Protein AF-A0A9E4F7T5-F1 (afdb_monomer_lite)

Sequence (281 aa):
MLTPPAGRFSPNTVSVLPYNGSISREGNGIGDFIKRGIEPKAWRVGRGKFELIVDPDDDAEQQNAQREMAKMRAAELRAQVRRTAGQINPARPTRPRILTRSETPGRSEKQASTNGRDVAETITLDDLELQEIAELSTEHKALYIVEKYIRDKYGNDVEIEEDHDGADLRLSVHGQDEQRIEVKGTASRDLAWSQLKVSSQNSHDALESGEATMYRVVNVDGPQPSIYILKYDQDFTLEPEPRWAVRQIRREDDRYPLRGRPYRYNLPLEPVAQDDWETPE

Foldseek 3Di:
DDDDDDDDDDPPDPDPDPDPWFAAPVGHTDHDDDDPPDDDRGDDDDPDDDDAFAFDVVVVVVVVVVVVVVVVVLVVVVVVVVVVVVVPDDPDDDDDDDDDDDDDDDDPDDPDPDPDDQPWAKDADDPVSLVSCVPPDQQVLQVVRVVVVVCVVQPPQKDWDQDDQQARIWIDGPPDDIEGEHEAGDLAQDPPVVRPDDDDPSNLVCQQVQRYWYWYWYNSSDRIIITGTHHDPRRDHDDDDDDDDDGGDHDPPVPPDPPDDPPDPPDDDDDDDDDDDDDDD

Radius of gyration: 32.28 Å; chains: 1; bounding box: 100×91×71 Å

pLDDT: mean 71.73, std 24.48, range [28.52, 98.44]

Structure (mmCIF, N/CA/C/O backbone):
data_AF-A0A9E4F7T5-F1
#
_entry.id   AF-A0A9E4F7T5-F1
#
loop_
_atom_site.group_PDB
_atom_site.id
_atom_site.type_symbol
_atom_site.label_atom_id
_atom_site.label_alt_id
_atom_site.label_comp_id
_atom_site.label_asym_id
_atom_site.label_entity_id
_atom_site.label_seq_id
_atom_site.pdbx_PDB_ins_code
_atom_site.Cartn_x
_atom_site.Cartn_y
_atom_site.Cartn_z
_atom_site.occupancy
_atom_site.B_iso_or_equiv
_atom_site.auth_seq_id
_atom_site.auth_comp_id
_atom_site.auth_asym_id
_atom_site.auth_atom_id
_atom_site.pdbx_PDB_model_num
ATOM 1 N N . MET A 1 1 ? 21.663 -53.260 -27.080 1.00 36.22 1 MET A N 1
ATOM 2 C CA . MET A 1 1 ? 22.124 -51.915 -26.668 1.00 36.22 1 MET A CA 1
ATOM 3 C C . MET A 1 1 ? 22.550 -51.192 -27.933 1.00 36.22 1 MET A C 1
ATOM 5 O O . MET A 1 1 ? 23.299 -51.786 -28.697 1.00 36.22 1 MET A O 1
ATOM 9 N N . LEU A 1 2 ? 22.012 -50.003 -28.207 1.00 35.12 2 LEU A N 1
ATOM 10 C CA . LEU A 1 2 ? 22.254 -49.258 -29.449 1.00 35.12 2 LEU A CA 1
ATOM 11 C C . LEU A 1 2 ? 22.861 -47.896 -29.113 1.00 35.12 2 LEU A C 1
ATOM 13 O O . LEU A 1 2 ? 22.271 -47.132 -28.353 1.00 35.12 2 LEU A O 1
ATOM 17 N N . THR A 1 3 ? 24.026 -47.605 -29.682 1.00 38.72 3 THR A N 1
ATOM 18 C CA . THR A 1 3 ? 24.680 -46.295 -29.584 1.00 38.72 3 THR A CA 1
ATOM 19 C C . THR A 1 3 ? 24.039 -45.343 -30.601 1.00 38.72 3 THR A C 1
ATOM 21 O O . THR A 1 3 ? 23.959 -45.713 -31.775 1.00 38.72 3 THR A O 1
ATOM 24 N N . PRO A 1 4 ? 23.578 -44.138 -30.218 1.00 36.47 4 PRO A N 1
ATOM 25 C CA . PRO A 1 4 ? 23.053 -43.175 -31.182 1.00 36.47 4 PRO A CA 1
ATOM 26 C C . PRO A 1 4 ? 24.184 -42.591 -32.056 1.00 36.47 4 PRO A C 1
ATOM 28 O O . PRO A 1 4 ? 25.322 -42.476 -31.592 1.00 36.47 4 PRO A O 1
ATOM 31 N N . PRO A 1 5 ? 23.905 -42.215 -33.318 1.00 44.94 5 PRO A N 1
ATOM 32 C CA . PRO A 1 5 ? 24.912 -41.664 -34.219 1.00 44.94 5 PRO A CA 1
ATOM 33 C C . PRO A 1 5 ? 25.289 -40.226 -33.840 1.00 44.94 5 PRO A C 1
ATOM 35 O O . PRO A 1 5 ? 24.434 -39.413 -33.490 1.00 44.94 5 PRO A O 1
ATOM 38 N N . ALA A 1 6 ? 26.572 -39.886 -33.979 1.00 42.03 6 ALA A N 1
ATOM 39 C CA . ALA A 1 6 ? 27.057 -38.523 -33.785 1.00 42.03 6 ALA A CA 1
ATOM 40 C C . ALA A 1 6 ? 26.489 -37.580 -34.863 1.00 42.03 6 ALA A C 1
ATOM 42 O O . ALA A 1 6 ? 26.783 -37.726 -36.053 1.00 42.03 6 ALA A O 1
ATOM 43 N N . GLY A 1 7 ? 25.684 -36.602 -34.440 1.00 37.78 7 GLY A N 1
ATOM 44 C CA . GLY A 1 7 ? 25.114 -35.588 -35.325 1.00 37.78 7 GLY A CA 1
ATOM 45 C C . GLY A 1 7 ? 26.196 -34.702 -35.945 1.00 37.78 7 GLY A C 1
ATOM 46 O O . GLY A 1 7 ? 26.936 -34.022 -35.236 1.00 37.78 7 GLY A O 1
ATOM 47 N N . ARG A 1 8 ? 26.278 -34.687 -37.279 1.00 39.94 8 ARG A N 1
ATOM 48 C CA . ARG A 1 8 ? 27.106 -33.731 -38.027 1.00 39.94 8 ARG A CA 1
ATOM 49 C C . ARG A 1 8 ? 26.330 -32.427 -38.206 1.00 39.94 8 ARG A C 1
ATOM 51 O O . ARG A 1 8 ? 25.307 -32.423 -38.885 1.00 39.94 8 ARG A O 1
ATOM 58 N N . PHE A 1 9 ? 26.831 -31.328 -37.649 1.00 35.09 9 PHE A N 1
ATOM 59 C CA . PHE A 1 9 ? 26.304 -29.991 -37.937 1.00 35.09 9 PHE A CA 1
ATOM 60 C C . PHE A 1 9 ? 26.819 -29.464 -39.286 1.00 35.09 9 PHE A C 1
ATOM 62 O O . PHE A 1 9 ? 27.916 -29.805 -39.728 1.00 35.09 9 PHE A O 1
ATOM 69 N N . SER A 1 10 ? 26.006 -28.633 -39.946 1.00 33.91 10 SER A N 1
ATOM 70 C CA . SER A 1 10 ? 26.341 -27.993 -41.225 1.00 33.91 10 SER A CA 1
ATOM 71 C C . SER A 1 10 ? 27.410 -26.903 -41.039 1.00 33.91 10 SER A C 1
ATOM 73 O O . SER A 1 10 ? 27.285 -26.118 -40.091 1.00 33.91 10 SER A O 1
ATOM 75 N N . PRO A 1 11 ? 28.406 -26.779 -41.945 1.00 35.03 11 PRO A N 1
ATOM 76 C CA . PRO A 1 11 ? 29.504 -25.813 -41.818 1.00 35.03 11 PRO A CA 1
ATOM 77 C C . PRO A 1 11 ? 29.075 -24.335 -41.864 1.00 35.03 11 PRO A C 1
ATOM 79 O O . PRO A 1 11 ? 29.874 -23.474 -41.518 1.00 35.03 11 PRO A O 1
ATOM 82 N N . ASN A 1 12 ? 27.822 -24.035 -42.230 1.00 30.16 12 ASN A N 1
ATOM 83 C CA . ASN A 1 12 ? 27.286 -22.669 -42.292 1.00 30.16 12 ASN A CA 1
ATOM 84 C C . ASN A 1 12 ? 26.371 -22.313 -41.100 1.00 30.16 12 ASN A C 1
ATOM 86 O O . ASN A 1 12 ? 25.567 -21.387 -41.192 1.00 30.16 12 ASN A O 1
ATOM 90 N N . THR A 1 13 ? 26.465 -23.038 -39.981 1.00 29.94 13 THR A N 1
ATOM 91 C CA . THR A 1 13 ? 25.664 -22.760 -38.774 1.00 29.94 13 THR A CA 1
ATOM 92 C C . THR A 1 13 ? 26.445 -21.868 -37.805 1.00 29.94 13 THR A C 1
ATOM 94 O O . THR A 1 13 ? 27.285 -22.359 -37.051 1.00 29.94 13 THR A O 1
ATOM 97 N N . VAL A 1 14 ? 26.165 -20.560 -37.782 1.00 28.52 14 VAL A N 1
ATOM 98 C CA . VAL A 1 14 ? 26.715 -19.663 -36.747 1.00 28.52 14 VAL A CA 1
ATOM 99 C C . VAL A 1 14 ? 25.932 -19.862 -35.449 1.00 28.52 14 VAL A C 1
ATOM 101 O O . VAL A 1 14 ? 24.866 -19.288 -35.243 1.00 28.52 14 VAL A O 1
ATOM 104 N N . SER A 1 15 ? 26.467 -20.706 -34.570 1.00 29.28 15 SER A N 1
ATOM 105 C CA . SER A 1 15 ? 25.891 -20.980 -33.253 1.00 29.28 15 SER A CA 1
ATOM 106 C C . SER A 1 15 ? 26.240 -19.866 -32.261 1.00 29.28 15 SER A C 1
ATOM 108 O O . SER A 1 15 ? 27.248 -19.952 -31.558 1.00 29.28 15 SER A O 1
ATOM 110 N N . VAL A 1 16 ? 25.400 -18.829 -32.171 1.00 31.45 16 VAL A N 1
ATOM 111 C CA . VAL A 1 16 ? 25.496 -17.824 -31.096 1.00 31.45 16 VAL A CA 1
ATOM 112 C C . VAL A 1 16 ? 24.894 -18.401 -29.811 1.00 31.45 16 VAL A C 1
ATOM 114 O O . VAL A 1 16 ? 23.704 -18.276 -29.538 1.00 31.45 16 VAL A O 1
ATOM 117 N N . LEU A 1 17 ? 25.731 -19.082 -29.032 1.00 30.23 17 LEU A N 1
ATOM 118 C CA . LEU A 1 17 ? 25.400 -19.578 -27.699 1.00 30.23 17 LEU A CA 1
ATOM 119 C C . LEU A 1 17 ? 26.026 -18.669 -26.630 1.00 30.23 17 LEU A C 1
ATOM 121 O O . LEU A 1 17 ? 27.252 -18.552 -26.608 1.00 30.23 17 LEU A O 1
ATOM 125 N N . PRO A 1 18 ? 25.258 -18.134 -25.666 1.00 38.31 18 PRO A N 1
ATOM 126 C CA . PRO A 1 18 ? 25.793 -17.696 -24.383 1.00 38.31 18 PRO A CA 1
ATOM 127 C C . PRO A 1 18 ? 25.862 -18.901 -23.425 1.00 38.31 18 PRO A C 1
ATOM 129 O O . PRO A 1 18 ? 25.234 -18.910 -22.369 1.00 38.31 18 PRO A O 1
ATOM 132 N N . TYR A 1 19 ? 26.572 -19.967 -23.817 1.00 38.72 19 TYR A N 1
ATOM 133 C CA . TYR A 1 19 ? 26.690 -21.180 -23.001 1.00 38.72 19 TYR A CA 1
ATOM 134 C C . TYR A 1 19 ? 27.880 -21.055 -22.044 1.00 38.72 19 TYR A C 1
ATOM 136 O O . TYR A 1 19 ? 29.003 -21.450 -22.360 1.00 38.72 19 TYR A O 1
ATOM 144 N N . ASN A 1 20 ? 27.624 -20.490 -20.865 1.00 46.78 20 ASN A N 1
ATOM 145 C CA . ASN A 1 20 ? 28.546 -20.574 -19.736 1.00 46.78 20 ASN A CA 1
ATOM 146 C C . ASN A 1 20 ? 28.530 -22.018 -19.217 1.00 46.78 20 ASN A C 1
ATOM 148 O O . ASN A 1 20 ? 27.657 -22.392 -18.445 1.00 46.78 20 ASN A O 1
ATOM 152 N N . GLY A 1 21 ? 29.453 -22.847 -19.702 1.00 42.41 21 GLY A N 1
ATOM 153 C CA . GLY A 1 21 ? 29.607 -24.218 -19.232 1.00 42.41 21 GLY A CA 1
ATOM 154 C C . GLY A 1 21 ? 31.044 -24.690 -19.383 1.00 42.41 21 GLY A C 1
ATOM 155 O O . GLY A 1 21 ? 31.650 -24.540 -20.445 1.00 42.41 21 GLY A O 1
ATOM 156 N N . SER A 1 22 ? 31.596 -25.267 -18.319 1.00 46.62 22 SER A N 1
ATOM 157 C CA . SER A 1 22 ? 32.926 -25.880 -18.353 1.00 46.62 22 SER A CA 1
ATOM 158 C C . SER A 1 22 ? 32.836 -27.327 -18.858 1.00 46.62 22 SER A C 1
ATOM 160 O O . SER A 1 22 ? 31.864 -28.036 -18.601 1.00 46.62 22 SER A O 1
ATOM 162 N N . ILE A 1 23 ? 33.845 -27.782 -19.605 1.00 43.62 23 ILE A N 1
ATOM 163 C CA . ILE A 1 23 ? 33.857 -29.114 -20.231 1.00 43.62 23 ILE A CA 1
ATOM 164 C C . ILE A 1 23 ? 35.125 -29.861 -19.803 1.00 43.62 23 ILE A C 1
ATOM 166 O O . ILE A 1 23 ? 36.215 -29.286 -19.767 1.00 43.62 23 ILE A O 1
ATOM 170 N N . SER A 1 24 ? 34.986 -31.144 -19.462 1.00 47.12 24 SER A N 1
ATOM 171 C CA . SER A 1 24 ? 36.112 -32.026 -19.152 1.00 47.12 24 SER A CA 1
ATOM 172 C C . SER A 1 24 ? 36.968 -32.323 -20.390 1.00 47.12 24 SER A C 1
ATOM 174 O O . SER A 1 24 ? 36.534 -32.160 -21.531 1.00 47.12 24 SER A O 1
ATOM 176 N N . ARG A 1 25 ? 38.177 -32.859 -20.178 1.00 39.88 25 ARG A N 1
ATOM 177 C CA . ARG A 1 25 ? 39.040 -33.337 -21.274 1.00 39.88 25 ARG A CA 1
ATOM 178 C C . ARG A 1 25 ? 38.413 -34.488 -22.082 1.00 39.88 25 ARG A C 1
ATOM 180 O O . ARG A 1 25 ? 38.829 -34.718 -23.212 1.00 39.88 25 ARG A O 1
ATOM 187 N N . GLU A 1 26 ? 37.412 -35.176 -21.527 1.00 43.97 26 GLU A N 1
ATOM 188 C CA . GLU A 1 26 ? 36.639 -36.233 -22.197 1.00 43.97 26 GLU A CA 1
ATOM 189 C C . GLU A 1 26 ? 35.306 -35.744 -22.808 1.00 43.97 26 GLU A C 1
ATOM 191 O O . GLU A 1 26 ? 34.533 -36.559 -23.305 1.00 43.97 26 GLU A O 1
ATOM 196 N N . GLY A 1 27 ? 35.012 -34.438 -22.786 1.00 41.78 27 GLY A N 1
ATOM 197 C CA . GLY A 1 27 ? 33.808 -33.865 -23.409 1.00 41.78 27 GLY A CA 1
ATOM 198 C C . GLY A 1 27 ? 32.549 -33.843 -22.533 1.00 41.78 27 GLY A C 1
ATOM 199 O O . GLY A 1 27 ? 31.506 -33.375 -22.984 1.00 41.78 27 GLY A O 1
ATOM 200 N N . ASN A 1 28 ? 32.628 -34.298 -21.280 1.00 50.06 28 ASN A N 1
ATOM 201 C CA . ASN A 1 28 ? 31.504 -34.241 -20.343 1.00 50.06 28 ASN A CA 1
ATOM 202 C C . ASN A 1 28 ? 31.363 -32.828 -19.755 1.00 50.06 28 ASN A C 1
ATOM 204 O O . ASN A 1 28 ? 32.357 -32.227 -19.343 1.00 50.06 28 ASN A O 1
ATOM 208 N N . GLY A 1 29 ? 30.137 -32.306 -19.680 1.00 47.66 29 GLY A N 1
ATOM 209 C CA . GLY A 1 29 ? 29.860 -31.026 -19.025 1.00 47.66 29 GLY A CA 1
ATOM 210 C C . GLY A 1 29 ? 30.076 -31.114 -17.513 1.00 47.66 29 GLY A C 1
ATOM 211 O O . GLY A 1 29 ? 29.510 -31.986 -16.856 1.00 47.66 29 GLY A O 1
ATOM 212 N N . ILE A 1 30 ? 30.883 -30.209 -16.962 1.00 47.47 30 ILE A N 1
ATOM 213 C CA . ILE A 1 30 ? 31.118 -30.059 -15.523 1.00 47.47 30 ILE A CA 1
ATOM 214 C C . ILE A 1 30 ? 30.659 -28.646 -15.147 1.00 47.47 30 ILE A C 1
ATOM 216 O O . ILE A 1 30 ? 31.127 -27.675 -15.736 1.00 47.47 30 ILE A O 1
ATOM 220 N N . GLY A 1 31 ? 29.725 -28.531 -14.198 1.00 44.62 31 GLY A N 1
ATOM 221 C CA . GLY A 1 31 ? 29.159 -27.242 -13.776 1.00 44.62 31 GLY A CA 1
ATOM 222 C C . GLY A 1 31 ? 30.198 -26.251 -13.230 1.00 44.62 31 GLY A C 1
ATOM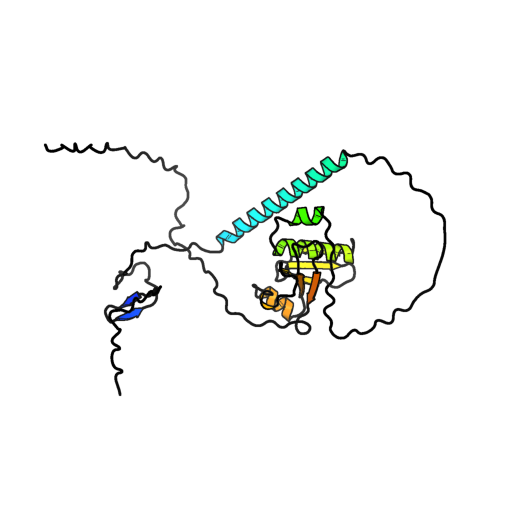 223 O O . GLY A 1 31 ? 31.323 -26.628 -12.906 1.00 44.62 31 GLY A O 1
ATOM 224 N N . ASP A 1 32 ? 29.801 -24.983 -13.104 1.00 47.19 32 ASP A N 1
ATOM 225 C CA . ASP A 1 32 ? 30.682 -23.799 -13.026 1.00 47.19 32 ASP A CA 1
ATOM 226 C C . ASP A 1 32 ? 31.534 -23.610 -11.749 1.00 47.19 32 ASP A C 1
ATOM 228 O O . ASP A 1 32 ? 31.970 -22.499 -11.445 1.00 47.19 32 ASP A O 1
ATOM 232 N N . PHE A 1 33 ? 31.819 -24.671 -10.990 1.00 44.22 33 PHE A N 1
ATOM 233 C CA . PHE A 1 33 ? 32.440 -24.573 -9.668 1.00 44.22 33 PHE A CA 1
ATOM 234 C C . PHE A 1 33 ? 33.796 -25.284 -9.582 1.00 44.22 33 PHE A C 1
ATOM 236 O O . PHE A 1 33 ? 33.890 -26.512 -9.578 1.00 44.22 33 PHE A O 1
ATOM 243 N N . ILE A 1 34 ? 34.859 -24.492 -9.411 1.00 41.69 34 ILE A N 1
ATOM 244 C CA . ILE A 1 34 ? 36.196 -24.952 -9.011 1.00 41.69 34 ILE A CA 1
ATOM 245 C C . ILE A 1 34 ? 36.422 -24.513 -7.559 1.00 41.69 34 ILE A C 1
ATOM 247 O O . ILE A 1 34 ? 36.275 -23.336 -7.233 1.00 41.69 34 ILE A O 1
ATOM 251 N N . LYS A 1 35 ? 36.786 -25.446 -6.670 1.00 36.69 35 LYS A N 1
ATOM 252 C CA . LYS A 1 35 ? 37.122 -25.121 -5.271 1.00 36.69 35 LYS A CA 1
ATOM 253 C C . LYS A 1 35 ? 38.453 -24.359 -5.198 1.00 36.69 35 LYS A C 1
ATOM 255 O O . LYS A 1 35 ? 39.437 -24.786 -5.803 1.00 36.69 35 LYS A O 1
ATOM 260 N N . ARG A 1 36 ? 38.500 -23.271 -4.414 1.00 36.75 36 ARG A N 1
ATOM 261 C CA . ARG A 1 36 ? 39.729 -22.502 -4.126 1.00 36.75 36 ARG A CA 1
ATOM 262 C C . ARG A 1 36 ? 40.806 -23.455 -3.572 1.00 36.75 36 ARG A C 1
ATOM 264 O O . ARG A 1 36 ? 40.517 -24.273 -2.704 1.00 36.75 36 ARG A O 1
ATOM 271 N N . GLY A 1 37 ? 42.028 -23.372 -4.105 1.00 38.66 37 GLY A N 1
ATOM 272 C CA . GLY A 1 37 ? 43.164 -24.219 -3.707 1.00 38.66 37 GLY A CA 1
ATOM 273 C C . GLY A 1 37 ? 43.353 -25.526 -4.494 1.00 38.66 37 GLY A C 1
ATOM 274 O O . GLY A 1 37 ? 44.320 -26.235 -4.232 1.00 38.66 37 GLY A O 1
ATOM 275 N N . ILE A 1 38 ? 42.489 -25.849 -5.466 1.00 41.06 38 ILE A N 1
ATOM 276 C CA . ILE A 1 38 ? 42.682 -26.989 -6.380 1.00 41.06 38 ILE A CA 1
ATOM 277 C C . ILE A 1 38 ? 43.071 -26.468 -7.767 1.00 41.06 38 ILE A C 1
ATOM 279 O O . ILE A 1 38 ? 42.358 -25.650 -8.346 1.00 41.06 38 ILE A O 1
ATOM 283 N N . GLU A 1 39 ? 44.186 -26.957 -8.314 1.00 39.19 39 GLU A N 1
ATOM 284 C CA . GLU A 1 39 ? 44.627 -26.608 -9.668 1.00 39.19 39 GLU A CA 1
ATOM 285 C C . GLU A 1 39 ? 43.624 -27.141 -10.719 1.00 39.19 39 GLU A C 1
ATOM 287 O O . GLU A 1 39 ? 43.276 -28.331 -10.697 1.00 39.19 39 GLU A O 1
ATOM 292 N N . PRO A 1 40 ? 43.102 -26.290 -11.623 1.00 43.84 40 PRO A N 1
ATOM 293 C CA . PRO A 1 40 ? 42.032 -26.680 -12.531 1.00 43.84 40 PRO A CA 1
ATOM 294 C C . PRO A 1 40 ? 42.529 -27.629 -13.629 1.00 43.84 40 PRO A C 1
ATOM 296 O O . PRO A 1 40 ? 43.424 -27.309 -14.405 1.00 43.84 40 PRO A O 1
ATOM 299 N N . LYS A 1 41 ? 41.878 -28.790 -13.761 1.00 39.25 41 LYS A N 1
ATOM 300 C CA . LYS A 1 41 ? 42.195 -29.797 -14.796 1.00 39.25 41 LYS A CA 1
ATOM 301 C C . LYS A 1 41 ? 41.643 -29.476 -16.198 1.00 39.25 41 LYS A C 1
ATOM 303 O O . LYS A 1 41 ? 41.798 -30.293 -17.105 1.00 39.25 41 LYS A O 1
ATOM 308 N N . ALA A 1 42 ? 40.997 -28.325 -16.386 1.00 42.22 42 ALA A N 1
ATOM 309 C CA . ALA A 1 42 ? 40.442 -27.872 -17.662 1.00 42.22 42 ALA A CA 1
ATOM 310 C C . ALA A 1 42 ? 40.542 -26.342 -17.795 1.00 42.22 42 ALA A C 1
ATOM 312 O O . ALA A 1 42 ? 40.495 -25.620 -16.800 1.00 42.22 42 ALA A O 1
ATOM 313 N N . TRP A 1 43 ? 40.672 -25.860 -19.033 1.00 43.34 43 TRP A N 1
ATOM 314 C CA . TRP A 1 43 ? 40.880 -24.447 -19.365 1.00 43.34 43 TRP A CA 1
ATOM 315 C C . TRP A 1 43 ? 39.585 -23.799 -19.873 1.00 43.34 43 TRP A C 1
ATOM 317 O O . TRP A 1 43 ? 38.821 -24.431 -20.602 1.00 43.34 43 TRP A O 1
ATOM 327 N N . ARG A 1 44 ? 39.362 -22.517 -19.552 1.00 43.59 44 ARG A N 1
ATOM 328 C CA . ARG A 1 44 ? 38.322 -21.704 -20.209 1.00 43.59 44 ARG A CA 1
ATOM 329 C C . ARG A 1 44 ? 38.727 -21.362 -21.644 1.00 43.59 44 ARG A C 1
ATOM 331 O O . ARG A 1 44 ? 39.891 -21.072 -21.909 1.00 43.59 44 ARG A O 1
ATOM 338 N N . VAL A 1 45 ? 37.739 -21.279 -22.534 1.00 38.00 45 VAL A N 1
ATOM 339 C CA . VAL A 1 45 ? 37.891 -20.740 -23.893 1.00 38.00 45 VAL A CA 1
ATOM 340 C C . VAL A 1 45 ? 36.956 -19.538 -24.042 1.00 38.00 45 VAL A C 1
ATOM 342 O O . VAL A 1 45 ? 35.743 -19.703 -24.082 1.00 38.00 45 VAL A O 1
ATOM 345 N N . GLY A 1 46 ? 37.504 -18.320 -24.088 1.00 45.38 46 GLY A N 1
ATOM 346 C CA . GLY A 1 46 ? 36.715 -17.094 -24.264 1.00 45.38 46 GLY A CA 1
ATOM 347 C C . GLY A 1 46 ? 37.436 -15.821 -23.809 1.00 45.38 46 GLY A C 1
ATOM 348 O O . GLY A 1 46 ? 38.285 -15.859 -22.921 1.00 45.38 46 GLY A O 1
ATOM 349 N N . ARG A 1 47 ? 37.096 -14.675 -24.415 1.00 34.72 47 ARG A N 1
ATOM 350 C CA . ARG A 1 47 ? 37.624 -13.352 -24.030 1.00 34.72 47 ARG A CA 1
ATOM 351 C C . ARG A 1 47 ? 36.775 -12.741 -22.908 1.00 34.72 47 ARG A C 1
ATOM 353 O O . ARG A 1 47 ? 35.906 -11.922 -23.178 1.00 34.72 47 ARG A O 1
ATOM 360 N N . GLY A 1 48 ? 37.039 -13.121 -21.661 1.00 40.56 48 GLY A N 1
ATOM 361 C CA . GLY A 1 48 ? 36.391 -12.526 -20.487 1.00 40.56 48 GLY A CA 1
ATOM 362 C C . GLY A 1 48 ? 37.300 -12.550 -19.261 1.00 40.56 48 GLY A C 1
ATOM 363 O O . GLY A 1 48 ? 37.904 -13.580 -18.963 1.00 40.56 48 GLY A O 1
ATOM 364 N N . LYS A 1 49 ? 37.403 -11.417 -18.556 1.00 34.22 49 LYS A N 1
ATOM 365 C CA . LYS A 1 49 ? 38.016 -11.361 -17.220 1.00 34.22 49 LYS A CA 1
ATOM 366 C C . LYS A 1 49 ? 37.033 -11.930 -16.188 1.00 34.22 49 LYS A C 1
ATOM 368 O O . LYS A 1 49 ? 35.827 -11.937 -16.415 1.00 34.22 49 LYS A O 1
ATOM 373 N N . PHE A 1 50 ? 37.559 -12.453 -15.087 1.00 35.97 50 PHE A N 1
ATOM 374 C CA . PHE A 1 50 ? 36.761 -13.038 -14.010 1.00 35.97 50 PHE A CA 1
ATOM 375 C C . PHE A 1 50 ? 36.330 -11.945 -13.025 1.00 35.97 50 PHE A C 1
ATOM 377 O O . PHE A 1 50 ? 37.178 -11.178 -12.574 1.00 35.97 50 PHE A O 1
ATOM 384 N N . GLU A 1 51 ? 35.051 -11.917 -12.656 1.00 32.91 51 GLU A N 1
ATOM 385 C CA . GLU A 1 51 ? 34.503 -11.050 -11.605 1.00 32.91 51 GLU A CA 1
ATOM 386 C C . GLU A 1 51 ? 33.654 -11.868 -10.623 1.00 32.91 51 GLU A C 1
ATOM 388 O O . GLU A 1 51 ? 33.253 -12.996 -10.920 1.00 32.91 51 GLU A O 1
ATOM 393 N N . LEU A 1 52 ? 33.471 -11.333 -9.414 1.00 34.72 52 LEU A N 1
ATOM 394 C CA . LEU A 1 52 ? 32.998 -12.072 -8.243 1.00 34.72 52 LEU A CA 1
ATOM 395 C C . LEU A 1 52 ? 32.146 -11.135 -7.371 1.00 34.72 52 LEU A C 1
ATOM 397 O O . LEU A 1 52 ? 32.593 -10.041 -7.033 1.00 34.72 52 LEU A O 1
ATOM 401 N N . ILE A 1 53 ? 30.923 -11.547 -7.057 1.00 35.69 53 ILE A N 1
ATOM 402 C CA . ILE A 1 53 ? 29.845 -10.718 -6.481 1.00 35.69 53 ILE A CA 1
ATOM 403 C C . ILE A 1 53 ? 30.055 -10.591 -4.951 1.00 35.69 53 ILE A C 1
ATOM 405 O O . ILE A 1 53 ? 30.477 -11.582 -4.375 1.00 35.69 53 ILE A O 1
ATOM 409 N N . VAL A 1 54 ? 29.843 -9.422 -4.313 1.00 34.09 54 VAL A N 1
ATOM 410 C CA . VAL A 1 54 ? 29.931 -9.205 -2.823 1.00 34.09 54 VAL A CA 1
ATOM 411 C C . VAL A 1 54 ? 28.652 -9.748 -2.141 1.00 34.09 54 VAL A C 1
ATOM 413 O O . VAL A 1 54 ? 27.908 -10.356 -2.887 1.00 34.09 54 VAL A O 1
ATOM 416 N N . ASP A 1 55 ? 28.393 -9.644 -0.819 1.00 40.06 55 ASP A N 1
ATOM 417 C CA . ASP A 1 55 ? 27.327 -10.343 -0.022 1.00 40.06 55 ASP A CA 1
ATOM 418 C C . ASP A 1 55 ? 26.106 -9.444 0.396 1.00 40.06 55 ASP A C 1
ATOM 420 O O . ASP A 1 55 ? 26.293 -8.231 0.425 1.00 40.06 55 ASP A O 1
ATOM 424 N N . PRO A 1 56 ? 24.862 -9.940 0.684 1.00 45.03 56 PRO A N 1
ATOM 425 C CA . PRO A 1 56 ? 23.666 -9.069 0.673 1.00 45.03 56 PRO A CA 1
ATOM 426 C C . PRO A 1 56 ? 23.265 -8.408 2.005 1.00 45.03 56 PRO A C 1
ATOM 428 O O . PRO A 1 56 ? 22.402 -7.533 1.990 1.00 45.03 56 PRO A O 1
ATOM 431 N N . ASP A 1 57 ? 23.848 -8.794 3.144 1.00 43.41 57 ASP A N 1
ATOM 432 C CA . ASP A 1 57 ? 23.493 -8.193 4.445 1.00 43.41 57 ASP A CA 1
ATOM 433 C C . ASP A 1 57 ? 24.018 -6.741 4.579 1.00 43.41 57 ASP A C 1
ATOM 435 O O . ASP A 1 57 ? 23.441 -5.935 5.310 1.00 43.41 57 ASP A O 1
ATOM 439 N N . ASP A 1 58 ? 25.065 -6.381 3.823 1.00 45.00 58 ASP A N 1
ATOM 440 C CA . ASP A 1 58 ? 25.714 -5.058 3.854 1.00 45.00 58 ASP A CA 1
ATOM 441 C C . ASP A 1 58 ? 24.889 -3.947 3.158 1.00 45.00 58 ASP A C 1
ATOM 443 O O . ASP A 1 58 ? 25.111 -2.754 3.393 1.00 45.00 58 ASP A O 1
ATOM 447 N N . ASP A 1 59 ? 23.916 -4.312 2.312 1.00 57.44 59 ASP A N 1
ATOM 448 C CA . ASP A 1 59 ? 23.041 -3.354 1.616 1.00 57.44 59 ASP A CA 1
ATOM 449 C C . ASP A 1 59 ? 21.933 -2.798 2.533 1.00 57.44 59 ASP A C 1
ATOM 451 O O . ASP A 1 59 ? 21.463 -1.673 2.333 1.00 57.44 59 ASP A O 1
ATOM 455 N N . ALA A 1 60 ? 21.516 -3.553 3.557 1.00 54.53 60 ALA A N 1
ATOM 456 C CA . ALA A 1 60 ? 20.397 -3.185 4.426 1.00 54.53 60 ALA A CA 1
ATOM 457 C C . ALA A 1 60 ? 20.690 -1.925 5.261 1.00 54.53 60 ALA A C 1
ATOM 459 O O . ALA A 1 60 ? 19.845 -1.032 5.363 1.00 54.53 60 ALA A O 1
ATOM 460 N N . GLU A 1 61 ? 21.902 -1.807 5.812 1.00 56.41 61 GLU A N 1
ATOM 461 C CA . GLU A 1 61 ? 22.312 -0.645 6.612 1.00 56.41 61 GLU A CA 1
ATOM 462 C C . GLU A 1 61 ? 22.419 0.626 5.748 1.00 56.41 61 GLU A C 1
ATOM 464 O O . GLU A 1 61 ? 21.973 1.703 6.156 1.00 56.41 61 GLU A O 1
ATOM 469 N N . GLN A 1 62 ? 22.907 0.502 4.506 1.00 59.41 62 GLN A N 1
ATOM 470 C CA . GLN A 1 62 ? 22.976 1.622 3.560 1.00 59.41 62 GLN A CA 1
ATOM 471 C C . GLN A 1 62 ? 21.588 2.083 3.099 1.00 59.41 62 GLN A C 1
ATOM 473 O O . GLN A 1 62 ? 21.336 3.288 3.027 1.00 59.41 62 GLN A O 1
ATOM 478 N N . GLN A 1 63 ? 20.670 1.150 2.826 1.00 64.31 63 GLN A N 1
ATOM 479 C CA . GLN A 1 63 ? 19.285 1.483 2.483 1.00 64.31 63 GLN A CA 1
ATOM 480 C C . GLN A 1 63 ? 18.571 2.174 3.651 1.00 64.31 63 GLN A C 1
ATOM 482 O O . GLN A 1 63 ? 17.869 3.164 3.436 1.00 64.31 63 GLN A O 1
ATOM 487 N N . ASN A 1 64 ? 18.794 1.724 4.889 1.00 71.94 64 ASN A N 1
ATOM 488 C CA . ASN A 1 64 ? 18.188 2.346 6.065 1.00 71.94 64 ASN A CA 1
ATOM 489 C C . ASN A 1 64 ? 18.738 3.767 6.310 1.00 71.94 64 ASN A C 1
ATOM 491 O O . ASN A 1 64 ? 17.974 4.708 6.523 1.00 71.94 64 ASN A O 1
ATOM 495 N N . ALA A 1 65 ? 20.052 3.972 6.154 1.00 69.06 65 ALA A N 1
ATOM 496 C CA . ALA A 1 65 ? 20.669 5.299 6.239 1.00 69.06 65 ALA A CA 1
ATOM 497 C C . ALA A 1 65 ? 20.161 6.279 5.157 1.00 69.06 65 ALA A C 1
ATOM 499 O O . ALA A 1 65 ? 19.995 7.474 5.420 1.00 69.06 65 ALA A O 1
ATOM 500 N N . GLN A 1 66 ? 19.878 5.791 3.943 1.00 70.12 66 GLN A N 1
ATOM 501 C CA . GLN A 1 66 ? 19.265 6.598 2.881 1.00 70.12 66 GLN A CA 1
ATOM 502 C C . GLN A 1 66 ? 17.806 6.966 3.201 1.00 70.12 66 GLN A C 1
ATOM 504 O O . GLN A 1 66 ? 17.410 8.114 2.974 1.00 70.12 66 GLN A O 1
ATOM 509 N N . ARG A 1 67 ? 17.024 6.037 3.772 1.00 71.06 67 ARG A N 1
ATOM 510 C CA . ARG A 1 67 ? 15.642 6.285 4.225 1.00 71.06 67 ARG A CA 1
ATOM 511 C C . ARG A 1 67 ? 15.583 7.359 5.313 1.00 71.06 67 ARG A C 1
ATOM 513 O O . ARG A 1 67 ? 14.807 8.304 5.181 1.00 71.06 67 ARG A O 1
ATOM 520 N N . GLU A 1 68 ? 16.451 7.291 6.320 1.00 83.88 68 GLU A N 1
ATOM 521 C CA . GLU A 1 68 ? 16.509 8.297 7.392 1.00 83.88 68 GLU A CA 1
ATOM 522 C C . GLU A 1 68 ? 16.908 9.692 6.880 1.00 83.88 68 GLU A C 1
ATOM 524 O O . GLU A 1 68 ? 16.291 10.697 7.247 1.00 83.88 68 GLU A O 1
ATOM 529 N N . MET A 1 69 ? 17.870 9.784 5.951 1.00 80.06 69 MET A N 1
ATOM 530 C CA . MET A 1 69 ? 18.181 11.061 5.291 1.00 80.06 69 MET A CA 1
ATOM 531 C C . MET A 1 69 ? 16.996 11.618 4.487 1.00 80.06 69 MET A C 1
ATOM 533 O O . MET A 1 69 ? 16.776 12.833 4.492 1.00 80.06 69 MET A O 1
ATOM 537 N N . ALA A 1 70 ? 16.210 10.764 3.825 1.00 77.81 70 ALA A N 1
ATOM 538 C CA . ALA A 1 70 ? 15.006 11.188 3.112 1.00 77.81 70 ALA A CA 1
ATOM 539 C C . ALA A 1 70 ? 13.912 11.688 4.077 1.00 77.81 70 ALA A C 1
ATOM 541 O O . ALA A 1 70 ? 13.366 12.774 3.859 1.00 77.81 70 ALA A O 1
ATOM 542 N N . LYS A 1 71 ? 13.656 10.962 5.180 1.00 84.31 71 LYS A N 1
ATOM 543 C CA . LYS A 1 71 ? 12.707 11.359 6.239 1.00 84.31 71 LYS A CA 1
ATOM 544 C C . LYS A 1 71 ? 13.082 12.723 6.844 1.00 84.31 71 LYS A C 1
ATOM 546 O O . LYS A 1 71 ? 12.229 13.612 6.912 1.00 84.31 71 LYS A O 1
ATOM 551 N N . MET A 1 72 ? 14.359 12.952 7.176 1.00 89.56 72 MET A N 1
ATOM 552 C CA . MET A 1 72 ? 14.835 14.261 7.659 1.00 89.56 72 MET A CA 1
ATOM 553 C C . MET A 1 72 ? 14.632 15.389 6.635 1.00 89.56 72 MET A C 1
ATOM 555 O O . MET A 1 72 ? 14.133 16.460 6.987 1.00 89.56 72 MET A O 1
ATOM 559 N N . ARG A 1 73 ? 14.969 15.158 5.360 1.00 88.38 73 ARG A N 1
ATOM 560 C CA . ARG A 1 73 ? 14.858 16.176 4.302 1.00 88.38 73 ARG A CA 1
ATOM 561 C C . ARG A 1 73 ? 13.404 16.570 4.018 1.00 88.38 73 ARG A C 1
ATOM 563 O O . ARG A 1 73 ? 13.118 17.751 3.822 1.00 88.38 73 ARG A O 1
ATOM 570 N N . ALA A 1 74 ? 12.479 15.609 4.051 1.00 81.94 74 ALA A N 1
ATOM 571 C CA . ALA A 1 74 ? 11.045 15.868 3.922 1.00 81.94 74 ALA A CA 1
ATOM 572 C C . ALA A 1 74 ? 10.494 16.678 5.113 1.00 81.94 74 ALA A C 1
ATOM 574 O O . ALA A 1 74 ? 9.723 17.624 4.924 1.00 81.94 74 ALA A O 1
ATOM 575 N N . ALA A 1 75 ? 10.926 16.363 6.339 1.00 85.75 75 ALA A N 1
ATOM 576 C CA . ALA A 1 75 ? 10.551 17.119 7.534 1.00 85.75 75 ALA A CA 1
ATOM 577 C C . ALA A 1 75 ? 11.062 18.573 7.493 1.00 85.75 75 ALA A C 1
ATOM 579 O O . ALA A 1 75 ? 10.312 19.502 7.813 1.00 85.75 75 ALA A O 1
ATOM 580 N N . GLU A 1 76 ? 12.302 18.794 7.043 1.00 91.94 76 GLU A N 1
ATOM 581 C CA . GLU A 1 76 ? 12.871 20.135 6.868 1.00 91.94 76 GLU A CA 1
ATOM 582 C C . GLU A 1 76 ? 12.099 20.956 5.822 1.00 91.94 76 GLU A C 1
ATOM 584 O O . GLU A 1 76 ? 11.744 22.112 6.085 1.00 91.94 76 GLU A O 1
ATOM 589 N N . LEU A 1 77 ? 11.753 20.346 4.681 1.00 89.75 77 LEU A N 1
ATOM 590 C CA . LEU A 1 77 ? 10.962 20.985 3.627 1.00 89.75 77 LEU A CA 1
ATOM 591 C C . LEU A 1 77 ? 9.575 21.408 4.145 1.00 89.75 77 LEU A C 1
ATOM 593 O O . LEU A 1 77 ? 9.176 22.565 3.987 1.00 89.75 77 LEU A O 1
ATOM 597 N N . ARG A 1 78 ? 8.873 20.521 4.864 1.00 85.25 78 ARG A N 1
ATOM 598 C CA . ARG A 1 78 ? 7.580 20.826 5.510 1.00 85.25 78 ARG A CA 1
ATOM 599 C C . ARG A 1 78 ? 7.703 21.965 6.534 1.00 85.25 78 ARG A C 1
ATOM 601 O O . ARG A 1 78 ? 6.839 22.845 6.595 1.00 85.25 78 ARG A O 1
ATOM 608 N N . ALA A 1 79 ? 8.793 22.016 7.302 1.00 86.25 79 ALA A N 1
ATOM 609 C CA . ALA A 1 79 ? 9.078 23.119 8.224 1.00 86.25 79 ALA A CA 1
ATOM 610 C C . ALA A 1 79 ? 9.427 24.438 7.505 1.00 86.25 79 ALA A C 1
ATOM 612 O O . ALA A 1 79 ? 9.188 25.522 8.043 1.00 86.25 79 ALA A O 1
ATOM 613 N N . GLN A 1 80 ? 9.991 24.389 6.296 1.00 88.88 80 GLN A N 1
ATOM 614 C CA . GLN A 1 80 ? 10.228 25.569 5.461 1.00 88.88 80 GLN A CA 1
ATOM 615 C C . GLN A 1 80 ? 8.916 26.122 4.883 1.00 88.88 80 GLN A C 1
ATOM 617 O O . GLN A 1 80 ? 8.663 27.319 5.024 1.00 88.88 80 GLN A O 1
ATOM 622 N N . VAL A 1 81 ? 8.042 25.261 4.347 1.00 82.38 81 VAL A N 1
ATOM 623 C CA . VAL A 1 81 ? 6.715 25.645 3.820 1.00 82.38 81 VAL A CA 1
ATOM 624 C C . VAL A 1 81 ? 5.829 26.269 4.906 1.00 82.38 81 VAL A C 1
ATOM 626 O O . VAL A 1 81 ? 5.194 27.297 4.676 1.00 82.38 81 VAL A O 1
ATOM 629 N N . ARG A 1 82 ? 5.833 25.729 6.135 1.00 80.94 82 ARG A N 1
ATOM 630 C CA . ARG A 1 82 ? 5.106 26.347 7.264 1.00 80.94 82 ARG A CA 1
ATOM 631 C C . ARG A 1 82 ? 5.627 27.748 7.616 1.00 80.94 82 ARG A C 1
ATOM 633 O O . ARG A 1 82 ? 4.832 28.617 7.971 1.00 80.94 82 ARG A O 1
ATOM 640 N N . ARG A 1 83 ? 6.941 27.989 7.502 1.00 85.06 83 ARG A N 1
ATOM 641 C CA . ARG A 1 83 ? 7.557 29.303 7.771 1.00 85.06 83 ARG A CA 1
ATOM 642 C C . ARG A 1 83 ? 7.192 30.348 6.714 1.00 85.06 83 ARG A C 1
ATOM 644 O O . ARG A 1 83 ? 6.928 31.488 7.084 1.00 85.06 83 ARG A O 1
ATOM 651 N N . THR A 1 84 ? 7.133 29.977 5.434 1.00 78.19 84 THR A N 1
ATOM 652 C CA . THR A 1 84 ? 6.715 30.895 4.359 1.00 78.19 84 THR A CA 1
ATOM 653 C C . THR A 1 84 ? 5.206 31.149 4.367 1.00 78.19 84 THR A C 1
ATOM 655 O O . THR A 1 84 ? 4.789 32.299 4.237 1.00 78.19 84 THR A O 1
ATOM 658 N N . ALA A 1 85 ? 4.381 30.127 4.621 1.00 71.44 85 ALA A N 1
ATOM 659 C CA . ALA A 1 85 ? 2.931 30.290 4.760 1.00 71.44 85 ALA A CA 1
ATOM 660 C C . ALA A 1 85 ? 2.553 31.236 5.919 1.00 71.44 85 ALA A C 1
ATOM 662 O O . ALA A 1 85 ? 1.666 32.075 5.771 1.00 71.44 85 ALA A O 1
ATOM 663 N N . GLY A 1 86 ? 3.270 31.167 7.047 1.00 66.44 86 GLY A N 1
ATOM 664 C CA . GLY A 1 86 ? 3.036 32.019 8.219 1.00 66.44 86 GLY A CA 1
ATOM 665 C C . GLY A 1 86 ? 3.326 33.517 8.033 1.00 66.44 86 GLY A C 1
ATOM 666 O O . GLY A 1 86 ? 2.946 34.308 8.894 1.00 66.44 86 GLY A O 1
ATOM 667 N N . GLN A 1 87 ? 3.977 33.935 6.938 1.00 61.59 87 GLN A N 1
ATOM 668 C CA . GLN A 1 87 ? 4.213 35.356 6.635 1.00 61.59 87 GLN A CA 1
ATOM 669 C 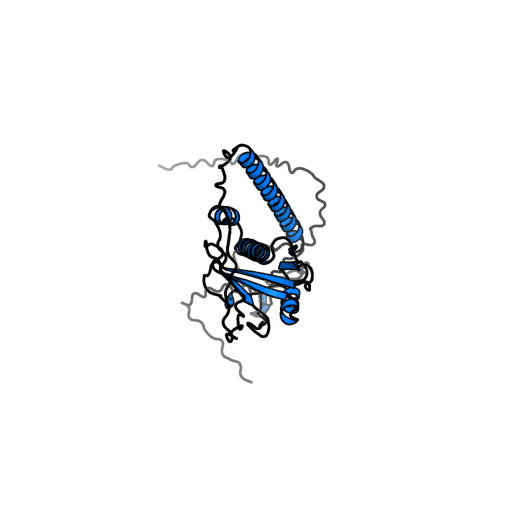C . GLN A 1 87 ? 3.091 36.007 5.814 1.00 61.59 87 GLN A C 1
ATOM 671 O O . GLN A 1 87 ? 2.985 37.236 5.790 1.00 61.59 87 GLN A O 1
ATOM 676 N N . ILE A 1 88 ? 2.227 35.217 5.174 1.00 55.22 88 ILE A N 1
ATOM 677 C CA . ILE A 1 88 ? 1.083 35.731 4.420 1.00 55.22 88 ILE A CA 1
ATOM 678 C C . ILE A 1 88 ? -0.099 35.838 5.383 1.00 55.22 88 ILE A C 1
ATOM 680 O O . ILE A 1 88 ? -0.884 34.906 5.507 1.00 55.22 88 ILE A O 1
ATOM 684 N N . ASN A 1 89 ? -0.238 36.974 6.073 1.00 54.88 89 ASN A N 1
ATOM 685 C CA . ASN A 1 89 ? -1.444 37.276 6.856 1.00 54.88 89 ASN A CA 1
ATOM 686 C C . ASN A 1 89 ? -2.672 37.291 5.922 1.00 54.88 89 ASN A C 1
ATOM 688 O O . ASN A 1 89 ? -2.811 38.246 5.148 1.00 54.88 89 ASN A O 1
ATOM 692 N N . PRO A 1 90 ? -3.597 36.310 5.981 1.00 55.94 90 PRO A N 1
ATOM 693 C CA . PRO A 1 90 ? -4.805 36.383 5.180 1.00 55.94 90 PRO A CA 1
ATOM 694 C C . PRO A 1 90 ? -5.714 37.449 5.794 1.00 55.94 90 PRO A C 1
ATOM 696 O O . PRO A 1 90 ? -6.113 37.352 6.958 1.00 55.94 90 PRO A O 1
ATOM 699 N N . ALA A 1 91 ? -6.037 38.487 5.020 1.00 52.59 91 ALA A N 1
ATOM 700 C CA . ALA A 1 91 ? -6.950 39.534 5.459 1.00 52.59 91 ALA A CA 1
ATOM 701 C C . ALA A 1 91 ? -8.286 38.902 5.885 1.00 52.59 91 ALA A C 1
ATOM 703 O O . ALA A 1 91 ? -8.985 38.299 5.075 1.00 52.59 91 ALA A O 1
ATOM 704 N N . ARG A 1 92 ? -8.597 39.010 7.182 1.00 46.50 92 ARG A N 1
ATOM 705 C CA . ARG A 1 92 ? -9.672 38.290 7.880 1.00 46.50 92 ARG A CA 1
ATOM 706 C C . ARG A 1 92 ? -11.018 38.440 7.144 1.00 46.50 92 ARG A C 1
ATOM 708 O O . ARG A 1 92 ? -11.623 39.508 7.258 1.00 46.50 92 ARG A O 1
ATOM 715 N N . PRO A 1 93 ? -11.530 37.408 6.441 1.00 52.78 93 PRO A N 1
ATOM 716 C CA . PRO A 1 93 ? -12.797 37.529 5.736 1.00 52.78 93 PRO A CA 1
ATOM 717 C C . PRO A 1 93 ? -13.936 37.650 6.753 1.00 52.78 93 PRO A C 1
ATOM 719 O O . PRO A 1 93 ? -14.107 36.815 7.647 1.00 52.78 93 PRO A O 1
ATOM 722 N N . THR A 1 94 ? -14.717 38.719 6.633 1.00 52.69 94 THR A N 1
ATOM 723 C CA . THR A 1 94 ? -15.885 38.991 7.469 1.00 52.69 94 THR A CA 1
ATOM 724 C C . THR A 1 94 ? -16.972 37.948 7.210 1.00 52.69 94 THR A C 1
ATOM 726 O O . THR A 1 94 ? -17.654 37.985 6.190 1.00 52.69 94 THR A O 1
ATOM 729 N N . ARG A 1 95 ? -17.155 37.006 8.148 1.00 45.94 95 ARG A N 1
ATOM 730 C CA . ARG A 1 95 ? -18.224 35.994 8.080 1.00 45.94 95 ARG A CA 1
ATOM 731 C C . ARG A 1 95 ? -19.611 36.659 8.001 1.00 45.94 95 ARG A C 1
ATOM 733 O O . ARG A 1 95 ? -19.984 37.340 8.961 1.00 45.94 95 ARG A O 1
ATOM 740 N N . PRO A 1 96 ? -20.423 36.406 6.957 1.00 46.34 96 PRO A N 1
ATOM 741 C CA . PRO A 1 96 ? -21.845 36.715 7.003 1.00 46.34 96 PRO A CA 1
ATOM 742 C C . PRO A 1 96 ? -22.552 35.777 7.994 1.00 46.34 96 PRO A C 1
ATOM 744 O O . PRO A 1 96 ? -22.342 34.564 8.008 1.00 46.34 96 PRO A O 1
ATOM 747 N N . ARG A 1 97 ? -23.399 36.353 8.849 1.00 47.69 97 ARG A N 1
ATOM 748 C CA . ARG A 1 97 ? -24.160 35.644 9.886 1.00 47.69 97 ARG A CA 1
ATOM 749 C C . ARG A 1 97 ? -25.463 35.102 9.294 1.00 47.69 97 ARG A C 1
ATOM 751 O O . ARG A 1 97 ? -26.460 35.817 9.270 1.00 47.69 97 ARG A O 1
ATOM 758 N N . ILE A 1 98 ? -25.459 33.854 8.829 1.00 46.66 98 ILE A N 1
ATOM 759 C CA . ILE A 1 98 ? -26.671 33.181 8.335 1.00 46.66 98 ILE A CA 1
ATOM 760 C C . ILE A 1 98 ? -27.447 32.572 9.514 1.00 46.66 98 ILE A C 1
ATOM 762 O O . ILE A 1 98 ? -26.867 31.946 10.401 1.00 46.66 98 ILE A O 1
ATOM 766 N N . LEU A 1 99 ? -28.762 32.798 9.539 1.00 47.34 99 LEU A N 1
ATOM 767 C CA . LEU A 1 99 ? -29.677 32.375 10.600 1.00 47.34 99 LEU A CA 1
ATOM 768 C C . LEU A 1 99 ? -30.538 31.173 10.171 1.00 47.34 99 LEU A C 1
ATOM 770 O O . LEU A 1 99 ? -31.295 31.269 9.214 1.00 47.34 99 LEU A O 1
ATOM 774 N N . THR A 1 100 ? -30.520 30.134 11.016 1.00 46.62 100 THR A N 1
ATOM 775 C CA . THR A 1 100 ? -31.648 29.247 11.401 1.00 46.62 100 THR A CA 1
ATOM 776 C C . THR A 1 100 ? -32.345 28.300 10.406 1.00 46.62 100 THR A C 1
ATOM 778 O O . THR A 1 100 ? -32.817 28.718 9.359 1.00 46.62 100 THR A O 1
ATOM 781 N N . ARG A 1 101 ? -32.636 27.093 10.943 1.00 43.69 101 ARG A N 1
ATOM 782 C CA . ARG A 1 101 ? -33.709 26.120 10.599 1.00 43.69 101 ARG A CA 1
ATOM 783 C C . ARG A 1 101 ? -33.577 25.397 9.244 1.00 43.69 101 ARG A C 1
ATOM 785 O O . ARG A 1 101 ? -33.429 26.013 8.206 1.00 43.69 101 ARG A O 1
ATOM 792 N N . SER A 1 102 ? -33.726 24.074 9.184 1.00 37.84 102 SER A N 1
ATOM 793 C CA . SER A 1 102 ? -34.845 23.303 9.757 1.00 37.84 102 SER A CA 1
ATOM 794 C C . SER A 1 102 ? -34.527 21.806 9.902 1.00 37.84 102 SER A C 1
ATOM 796 O O . SER A 1 102 ? -33.614 21.288 9.268 1.00 37.84 102 SER A O 1
ATOM 798 N N . GLU A 1 103 ? -35.293 21.122 10.752 1.00 56.25 103 GLU A N 1
ATOM 799 C CA . GLU A 1 103 ? -35.241 19.669 10.960 1.00 56.25 103 GLU A CA 1
ATOM 800 C C . GLU A 1 103 ? -35.899 18.926 9.783 1.00 56.25 103 GLU A C 1
ATOM 802 O O . GLU A 1 103 ? -36.879 19.406 9.215 1.00 56.25 103 GLU A O 1
ATOM 807 N N . THR A 1 104 ? -35.422 17.728 9.438 1.00 46.16 104 THR A N 1
ATOM 808 C CA . THR A 1 104 ? -36.180 16.755 8.623 1.00 46.16 104 THR A CA 1
ATOM 809 C C . THR A 1 104 ? -35.824 15.317 9.039 1.00 46.16 104 THR A C 1
ATOM 811 O O . THR A 1 104 ? -34.730 15.093 9.559 1.00 46.16 104 THR A O 1
ATOM 814 N N . PRO A 1 105 ? -36.760 14.352 8.922 1.00 51.41 105 PRO A N 1
ATOM 815 C CA . PRO A 1 105 ? -36.736 13.131 9.727 1.00 51.41 105 PRO A CA 1
ATOM 816 C C . PRO A 1 105 ? -35.962 11.967 9.094 1.00 51.41 105 PRO A C 1
ATOM 818 O O . PRO A 1 105 ? -35.673 11.947 7.898 1.00 51.41 105 PRO A O 1
ATOM 821 N N . GLY A 1 106 ? -35.677 10.964 9.929 1.00 49.72 106 GLY A N 1
ATOM 822 C CA . GLY A 1 106 ? -34.864 9.802 9.585 1.00 49.72 106 GLY A CA 1
ATOM 823 C C . GLY A 1 106 ? -35.356 9.024 8.363 1.00 49.72 106 GLY A C 1
ATOM 824 O O . GLY A 1 106 ? -36.506 8.589 8.289 1.00 49.72 106 GLY A O 1
ATOM 825 N N . ARG A 1 107 ? -34.428 8.783 7.436 1.00 41.09 107 ARG A N 1
ATOM 826 C CA . ARG A 1 107 ? -34.582 7.846 6.327 1.00 41.09 107 ARG A CA 1
ATOM 827 C C . ARG A 1 107 ? -33.840 6.565 6.691 1.00 41.09 107 ARG A C 1
ATOM 829 O O . ARG A 1 107 ? -32.618 6.552 6.732 1.00 41.09 107 ARG A O 1
ATOM 836 N N . SER A 1 108 ? -34.576 5.492 6.969 1.00 51.00 108 SER A N 1
ATOM 837 C CA . SER A 1 108 ? -33.985 4.171 7.185 1.00 51.00 108 SER A CA 1
ATOM 838 C C . SER A 1 108 ? -33.409 3.650 5.866 1.00 51.00 108 SER A C 1
ATOM 840 O O . SER A 1 108 ? -34.157 3.175 5.003 1.00 51.00 108 SER A O 1
ATOM 842 N N . GLU A 1 109 ? -32.095 3.745 5.691 1.00 44.19 109 GLU A N 1
ATOM 843 C CA . GLU A 1 109 ? -31.418 3.129 4.556 1.00 44.19 109 GLU A CA 1
ATOM 844 C C . GLU A 1 109 ? -31.418 1.611 4.726 1.00 44.19 109 GLU A C 1
ATOM 846 O O . GLU A 1 109 ? -30.685 1.034 5.527 1.00 44.19 109 GLU A O 1
ATOM 851 N N . LYS A 1 110 ? -32.281 0.947 3.953 1.00 42.28 110 LYS A N 1
ATOM 852 C CA . LYS A 1 110 ? -32.144 -0.485 3.708 1.00 42.28 110 LYS A CA 1
ATOM 853 C C . LYS A 1 110 ? -30.856 -0.681 2.917 1.00 42.28 110 LYS A C 1
ATOM 855 O O . LYS A 1 110 ? -30.834 -0.367 1.729 1.00 42.28 110 LYS A O 1
ATOM 860 N N . GLN A 1 111 ? -29.823 -1.207 3.570 1.00 39.22 111 GLN A N 1
ATOM 861 C CA . GLN A 1 111 ? -28.614 -1.679 2.902 1.00 39.22 111 GLN A CA 1
ATOM 862 C C . GLN A 1 111 ? -29.015 -2.691 1.823 1.00 39.22 111 GLN A C 1
ATOM 864 O O . GLN A 1 111 ? -29.476 -3.796 2.116 1.00 39.22 111 GLN A O 1
ATOM 869 N N . ALA A 1 112 ? -28.904 -2.282 0.561 1.00 37.97 112 ALA A N 1
ATOM 870 C CA . ALA A 1 112 ? -29.109 -3.173 -0.563 1.00 37.97 112 ALA A CA 1
ATOM 871 C C . ALA A 1 112 ? -27.874 -4.068 -0.671 1.00 37.97 112 ALA A C 1
ATOM 873 O O . ALA A 1 112 ? -26.774 -3.575 -0.904 1.00 37.97 112 ALA A O 1
ATOM 874 N N . SER A 1 113 ? -28.057 -5.377 -0.497 1.00 42.16 113 SER A N 1
ATOM 875 C CA . SER A 1 113 ? -26.999 -6.358 -0.733 1.00 42.16 113 SER A CA 1
ATOM 876 C C . SER A 1 113 ? -26.669 -6.386 -2.229 1.00 42.16 113 SER A C 1
ATOM 878 O O . SER A 1 113 ? -27.342 -7.037 -3.029 1.00 42.16 113 SER A O 1
ATOM 880 N N . THR A 1 114 ? -25.662 -5.610 -2.625 1.00 39.59 114 THR A N 1
ATOM 881 C CA . THR A 1 114 ? -25.045 -5.686 -3.947 1.00 39.59 114 THR A CA 1
ATOM 882 C C . THR A 1 114 ? -24.054 -6.839 -3.948 1.00 39.59 114 THR A C 1
ATOM 884 O O . THR A 1 114 ? -22.968 -6.723 -3.386 1.00 39.59 114 THR A O 1
ATOM 887 N N . ASN A 1 115 ? -24.430 -7.950 -4.581 1.00 38.38 115 ASN A N 1
ATOM 888 C CA . ASN A 1 115 ? -23.542 -9.094 -4.772 1.00 38.38 115 ASN A CA 1
ATOM 889 C C . ASN A 1 115 ? -22.253 -8.673 -5.501 1.00 38.38 115 ASN A C 1
ATOM 891 O O . ASN A 1 115 ? -22.324 -8.270 -6.662 1.00 38.38 115 ASN A O 1
ATOM 895 N N . GLY A 1 116 ? -21.106 -8.825 -4.829 1.00 45.25 116 GLY A N 1
ATOM 896 C CA . GLY A 1 116 ? -19.789 -9.024 -5.447 1.00 45.25 116 GLY A CA 1
ATOM 897 C C . GLY A 1 116 ? -19.393 -8.037 -6.545 1.00 45.25 116 GLY A C 1
ATOM 898 O O . GLY A 1 116 ? -18.996 -8.461 -7.626 1.00 45.25 116 GLY A O 1
ATOM 899 N N . ARG A 1 117 ? -19.520 -6.729 -6.297 1.00 50.28 117 ARG A N 1
ATOM 900 C CA . ARG A 1 117 ? -18.794 -5.725 -7.081 1.00 50.28 117 ARG A CA 1
ATOM 901 C C . ARG A 1 117 ? -17.729 -5.097 -6.211 1.00 50.28 117 ARG A C 1
ATOM 903 O O . ARG A 1 117 ? -18.070 -4.521 -5.182 1.00 50.28 117 ARG A O 1
ATOM 910 N N . ASP A 1 118 ? -16.494 -5.154 -6.690 1.00 60.12 118 ASP A N 1
ATOM 911 C CA . ASP A 1 118 ? -15.367 -4.413 -6.141 1.00 60.12 118 ASP A CA 1
ATOM 912 C C . ASP A 1 118 ? -15.702 -2.918 -6.170 1.00 60.12 118 ASP A C 1
ATOM 914 O O . ASP A 1 118 ? -15.647 -2.264 -7.217 1.00 60.12 118 ASP A O 1
ATOM 918 N N . VAL A 1 119 ? -16.120 -2.368 -5.029 1.00 71.50 119 VAL A N 1
ATOM 919 C CA . VAL A 1 119 ? -16.345 -0.928 -4.901 1.00 71.50 119 VAL A CA 1
ATOM 920 C C . VAL A 1 119 ? -14.981 -0.290 -4.696 1.00 71.50 119 VAL A C 1
ATOM 922 O O . VAL A 1 119 ? -14.500 -0.154 -3.575 1.00 71.50 119 VAL A O 1
ATOM 925 N N . ALA A 1 120 ? -14.338 0.047 -5.812 1.00 86.75 120 ALA A N 1
ATOM 926 C CA . ALA A 1 120 ? -13.131 0.851 -5.803 1.00 86.75 120 ALA A CA 1
ATOM 927 C C . ALA A 1 120 ? -13.454 2.233 -5.218 1.00 86.75 120 ALA A C 1
ATOM 929 O O . ALA A 1 120 ? -14.285 2.960 -5.767 1.00 86.75 120 ALA A O 1
ATOM 930 N N . GLU A 1 121 ? -12.791 2.600 -4.127 1.00 94.94 121 GLU A N 1
ATOM 931 C CA . GLU A 1 121 ? -12.925 3.927 -3.528 1.00 94.94 121 GLU A CA 1
ATOM 932 C C . GLU A 1 121 ? -11.997 4.894 -4.270 1.00 94.94 121 GLU A C 1
ATOM 934 O O . GLU A 1 121 ? -10.777 4.706 -4.295 1.00 94.94 121 GLU A O 1
ATOM 939 N N . THR A 1 122 ? -12.558 5.918 -4.915 1.00 96.38 122 THR A N 1
ATOM 940 C CA . THR A 1 122 ? -11.774 6.932 -5.635 1.00 96.38 122 THR A CA 1
ATOM 941 C C . THR A 1 122 ? -11.368 8.057 -4.691 1.00 96.38 122 THR A C 1
ATOM 943 O O . THR A 1 122 ? -12.215 8.780 -4.168 1.00 96.38 122 THR A O 1
ATOM 946 N N . ILE A 1 123 ? -10.062 8.254 -4.530 1.00 97.06 123 ILE A N 1
ATOM 947 C CA . ILE A 1 123 ? -9.499 9.385 -3.787 1.00 97.06 123 ILE A CA 1
ATOM 948 C C . ILE A 1 123 ? -9.281 10.536 -4.766 1.00 97.06 123 ILE A C 1
ATOM 950 O O . ILE A 1 123 ? -8.955 10.310 -5.926 1.00 97.06 123 ILE A O 1
ATOM 954 N N . THR A 1 124 ? -9.471 11.776 -4.320 1.00 97.50 124 THR A N 1
ATOM 955 C CA . THR A 1 124 ? -9.078 12.962 -5.095 1.00 97.50 124 THR A CA 1
ATOM 956 C C . THR A 1 124 ? -7.815 13.542 -4.479 1.00 97.50 124 THR A C 1
ATOM 958 O O . THR A 1 124 ? -7.787 13.780 -3.272 1.00 97.50 124 THR A O 1
ATOM 961 N N . LEU A 1 125 ? -6.792 13.747 -5.307 1.00 97.44 125 LEU A N 1
ATOM 962 C CA . LEU A 1 125 ? -5.565 14.449 -4.942 1.00 97.44 125 LEU A CA 1
ATOM 963 C C . LEU A 1 125 ? -5.611 15.870 -5.504 1.00 97.44 125 LEU A C 1
ATOM 965 O O . LEU A 1 125 ? -6.017 16.058 -6.655 1.00 97.44 125 LEU A O 1
ATOM 969 N N . ASP A 1 126 ? -5.202 16.859 -4.712 1.00 97.81 126 ASP A N 1
ATOM 970 C CA . ASP A 1 126 ? -5.030 18.228 -5.207 1.00 97.81 126 ASP A CA 1
ATOM 971 C C . ASP A 1 126 ? -3.671 18.444 -5.911 1.00 97.81 126 ASP A C 1
ATOM 973 O O . ASP A 1 126 ? -2.781 17.590 -5.888 1.00 97.81 126 ASP A O 1
ATOM 977 N N . ASP A 1 127 ? -3.508 19.592 -6.579 1.00 97.69 127 ASP A N 1
ATOM 978 C CA . ASP A 1 127 ? -2.293 19.914 -7.343 1.00 97.69 127 ASP A CA 1
ATOM 979 C C . ASP A 1 127 ? -1.018 19.970 -6.477 1.00 97.69 127 ASP A C 1
ATOM 981 O O . ASP A 1 127 ? 0.083 19.802 -7.007 1.00 97.69 127 ASP A O 1
ATOM 985 N N . LEU A 1 128 ? -1.137 20.232 -5.169 1.00 97.75 128 LEU A N 1
ATOM 986 C CA . LEU A 1 128 ? -0.018 20.275 -4.228 1.00 97.75 128 LEU A CA 1
ATOM 987 C C . LEU A 1 128 ? 0.332 18.868 -3.732 1.00 97.75 128 LEU A C 1
ATOM 989 O O . LEU A 1 128 ? 1.513 18.535 -3.669 1.00 97.75 128 LEU A O 1
ATOM 993 N N . GLU A 1 129 ? -0.669 18.035 -3.439 1.00 97.75 129 GLU A N 1
ATOM 994 C CA . GLU A 1 129 ? -0.487 16.615 -3.105 1.00 97.75 129 GLU A CA 1
ATOM 995 C C . GLU A 1 129 ? 0.176 15.864 -4.273 1.00 97.75 129 GLU A C 1
ATOM 997 O O . GLU A 1 129 ? 1.161 15.152 -4.077 1.00 97.75 129 GLU A O 1
ATOM 1002 N N . LEU A 1 130 ? -0.281 16.101 -5.511 1.00 97.44 130 LEU A N 1
ATOM 1003 C CA . LEU A 1 130 ? 0.334 15.551 -6.726 1.00 97.44 130 LEU A CA 1
ATOM 1004 C C . LEU A 1 130 ? 1.797 15.984 -6.898 1.00 97.44 130 LEU A C 1
ATOM 1006 O O . LEU A 1 130 ? 2.623 15.180 -7.329 1.00 97.44 130 LEU A O 1
ATOM 1010 N N . GLN A 1 131 ? 2.136 17.228 -6.543 1.00 97.25 131 GLN A N 1
ATOM 1011 C CA . GLN A 1 131 ? 3.520 17.715 -6.554 1.00 97.25 131 GLN A CA 1
ATOM 1012 C C . GLN A 1 131 ? 4.368 17.114 -5.423 1.00 97.25 131 GLN A C 1
ATOM 1014 O O . GLN A 1 131 ? 5.532 16.800 -5.662 1.00 97.25 131 GLN A O 1
ATOM 1019 N N . GLU A 1 132 ? 3.812 16.923 -4.219 1.00 97.00 132 GLU A N 1
ATOM 1020 C CA . GLU A 1 132 ? 4.517 16.289 -3.093 1.00 97.00 132 GLU A CA 1
ATOM 1021 C C . GLU A 1 132 ? 4.910 14.845 -3.432 1.00 97.00 132 GLU A C 1
ATOM 1023 O O . GLU A 1 132 ? 6.031 14.429 -3.132 1.00 97.00 132 GLU A O 1
ATOM 1028 N N . ILE A 1 133 ? 4.023 14.095 -4.097 1.00 97.56 133 ILE A N 1
ATOM 1029 C CA . ILE A 1 133 ? 4.269 12.683 -4.410 1.00 97.56 133 ILE A CA 1
ATOM 1030 C C . ILE A 1 133 ? 4.963 12.436 -5.755 1.00 97.56 133 ILE A C 1
ATOM 1032 O O . ILE A 1 133 ? 5.384 11.307 -5.992 1.00 97.56 133 ILE A O 1
ATOM 1036 N N . ALA A 1 134 ? 5.105 13.432 -6.638 1.00 97.50 134 ALA A N 1
ATOM 1037 C CA . ALA A 1 134 ? 5.565 13.247 -8.024 1.00 97.50 134 ALA A CA 1
ATOM 1038 C C . ALA A 1 134 ? 6.876 12.441 -8.155 1.00 97.50 134 ALA A C 1
ATOM 1040 O O . ALA A 1 134 ? 6.947 11.507 -8.960 1.00 97.50 134 ALA A O 1
ATOM 1041 N N . GLU A 1 135 ? 7.868 12.767 -7.322 1.00 96.62 135 GLU A N 1
ATOM 1042 C CA . GLU A 1 135 ? 9.216 12.172 -7.299 1.00 96.62 135 GLU A CA 1
ATOM 1043 C C . GLU A 1 135 ? 9.310 10.868 -6.478 1.00 96.62 135 GLU A C 1
ATOM 1045 O O . GLU A 1 135 ? 10.370 10.245 -6.404 1.00 96.62 135 GLU A O 1
ATOM 1050 N N . LEU A 1 136 ? 8.220 10.439 -5.833 1.00 97.62 136 LEU A N 1
ATOM 1051 C CA . LEU A 1 136 ? 8.188 9.198 -5.059 1.00 97.62 136 LEU A CA 1
ATOM 1052 C C . LEU A 1 136 ? 8.080 7.966 -5.976 1.00 97.62 136 LEU A C 1
ATOM 1054 O O . LEU A 1 136 ? 7.506 8.013 -7.069 1.00 97.62 136 LEU A O 1
ATOM 1058 N N . SER A 1 137 ? 8.586 6.822 -5.505 1.00 97.56 137 SER A N 1
ATOM 1059 C CA . SER A 1 137 ? 8.350 5.538 -6.177 1.00 97.56 137 SER A CA 1
ATOM 1060 C C . SER A 1 137 ? 6.861 5.170 -6.151 1.00 97.56 137 SER A C 1
ATOM 1062 O O . SER A 1 137 ? 6.128 5.567 -5.248 1.00 97.56 137 SER A O 1
ATOM 1064 N N . THR A 1 138 ? 6.414 4.354 -7.110 1.00 96.81 138 THR A N 1
ATOM 1065 C CA . THR A 1 138 ? 5.038 3.819 -7.208 1.00 96.81 138 THR A CA 1
ATOM 1066 C C . THR A 1 138 ? 4.510 3.236 -5.889 1.00 96.81 138 THR A C 1
ATOM 1068 O O . THR A 1 138 ? 3.323 3.343 -5.589 1.00 96.81 138 THR A O 1
ATOM 1071 N N . GLU A 1 139 ? 5.396 2.625 -5.105 1.00 96.31 139 GLU A N 1
ATOM 1072 C CA . GLU A 1 139 ? 5.129 2.047 -3.786 1.00 96.31 139 GLU A CA 1
ATOM 1073 C C . GLU A 1 139 ? 4.869 3.133 -2.730 1.00 96.31 139 GLU A C 1
ATOM 1075 O O . GLU A 1 139 ? 3.789 3.169 -2.146 1.00 96.31 139 GLU A O 1
ATOM 1080 N N . HIS A 1 140 ? 5.782 4.098 -2.571 1.00 97.50 140 HIS A N 1
ATOM 1081 C CA . HIS A 1 140 ? 5.599 5.225 -1.649 1.00 97.50 140 HIS A CA 1
ATOM 1082 C C . HIS A 1 140 ? 4.415 6.133 -2.040 1.00 97.50 140 HIS A C 1
ATOM 1084 O O . HIS A 1 140 ? 3.722 6.639 -1.159 1.00 97.50 140 HIS A O 1
ATOM 1090 N N . LYS A 1 141 ? 4.124 6.295 -3.342 1.00 98.38 141 LYS A N 1
ATOM 1091 C CA . LYS A 1 141 ? 2.899 6.959 -3.833 1.00 98.38 141 LYS A CA 1
ATOM 1092 C C . LYS A 1 141 ? 1.644 6.242 -3.337 1.00 98.38 141 LYS A C 1
ATOM 1094 O O . LYS A 1 141 ? 0.732 6.881 -2.822 1.00 98.38 141 LYS A O 1
ATOM 1099 N N . ALA A 1 142 ? 1.601 4.916 -3.464 1.00 98.12 142 ALA A N 1
ATOM 1100 C CA . ALA A 1 142 ? 0.467 4.121 -3.003 1.00 98.12 142 ALA A CA 1
ATOM 1101 C C . ALA A 1 142 ? 0.294 4.174 -1.479 1.00 98.12 142 ALA A C 1
ATOM 1103 O O . ALA A 1 142 ? -0.834 4.338 -1.022 1.00 98.12 142 ALA A O 1
ATOM 1104 N N . LEU A 1 143 ? 1.387 4.111 -0.709 1.00 98.25 143 LEU A N 1
ATOM 1105 C CA . LEU A 1 143 ? 1.358 4.274 0.750 1.00 98.25 143 LEU A CA 1
ATOM 1106 C C . LEU A 1 143 ? 0.760 5.629 1.153 1.00 98.25 143 LEU A C 1
ATOM 1108 O O . LEU A 1 143 ? -0.196 5.660 1.922 1.00 98.25 143 LEU A O 1
ATOM 1112 N N . TYR A 1 144 ? 1.222 6.730 0.548 1.00 98.38 144 TYR A N 1
ATOM 1113 C CA . TYR A 1 144 ? 0.665 8.069 0.780 1.00 98.38 144 TYR A CA 1
ATOM 1114 C C . TYR A 1 144 ? -0.845 8.136 0.493 1.00 98.38 144 TYR A C 1
ATOM 1116 O O . TYR A 1 144 ? -1.613 8.676 1.289 1.00 98.38 144 TYR A O 1
ATOM 1124 N N . ILE A 1 145 ? -1.288 7.564 -0.633 1.00 98.44 145 ILE A N 1
ATOM 1125 C CA . ILE A 1 145 ? -2.703 7.548 -1.036 1.00 98.44 145 ILE A CA 1
ATOM 1126 C C . ILE A 1 145 ? -3.555 6.723 -0.054 1.00 98.44 145 ILE A C 1
ATOM 1128 O O . ILE A 1 145 ? -4.661 7.141 0.292 1.00 98.44 145 ILE A O 1
ATOM 1132 N N . VAL A 1 146 ? -3.045 5.584 0.428 1.00 98.38 146 VAL A N 1
ATOM 1133 C CA . VAL A 1 146 ? -3.723 4.748 1.434 1.00 98.38 146 VAL A CA 1
ATOM 1134 C C . VAL A 1 146 ? -3.793 5.457 2.784 1.00 98.38 146 VAL A C 1
ATOM 1136 O O . VAL A 1 146 ? -4.868 5.515 3.376 1.00 98.38 146 VAL A O 1
ATOM 1139 N N . GLU A 1 147 ? -2.699 6.061 3.248 1.00 98.12 147 GLU A N 1
ATOM 1140 C CA . GLU A 1 147 ? -2.686 6.871 4.468 1.00 98.12 147 GLU A CA 1
ATOM 1141 C C . GLU A 1 147 ? -3.690 8.032 4.402 1.00 98.12 147 GLU A C 1
ATOM 1143 O O . GLU A 1 147 ? -4.419 8.270 5.368 1.00 98.12 147 GLU A O 1
ATOM 1148 N N . LYS A 1 148 ? -3.752 8.745 3.268 1.00 97.69 148 LYS A N 1
ATOM 1149 C CA . LYS A 1 148 ? -4.728 9.818 3.033 1.00 97.69 148 LYS A CA 1
ATOM 1150 C C . LYS A 1 148 ? -6.156 9.286 3.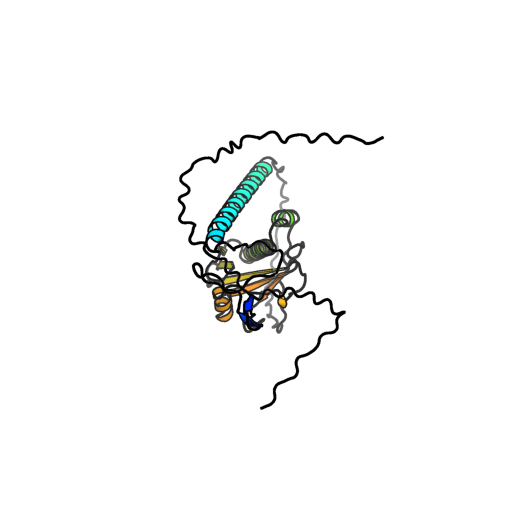133 1.00 97.69 148 LYS A C 1
ATOM 1152 O O . LYS A 1 148 ? -6.931 9.814 3.921 1.00 97.69 148 LYS A O 1
ATOM 1157 N N . TYR A 1 149 ? -6.482 8.208 2.416 1.00 97.94 149 TYR A N 1
ATOM 1158 C CA . TYR A 1 149 ? -7.799 7.562 2.483 1.00 97.94 149 TYR A CA 1
ATOM 1159 C C . TYR A 1 149 ? -8.194 7.172 3.912 1.00 97.94 149 TYR A C 1
ATOM 1161 O O . TYR A 1 149 ? -9.315 7.434 4.343 1.00 97.94 149 TYR A O 1
ATOM 1169 N N . ILE A 1 150 ? -7.271 6.570 4.662 1.00 97.56 150 ILE A N 1
ATOM 1170 C CA . ILE A 1 150 ? -7.498 6.148 6.045 1.00 97.56 150 ILE A CA 1
ATOM 1171 C C . ILE A 1 150 ? -7.784 7.361 6.947 1.00 97.56 150 ILE A C 1
ATOM 1173 O O . ILE A 1 150 ? -8.751 7.334 7.711 1.00 97.56 150 ILE A O 1
ATOM 1177 N N . ARG A 1 151 ? -7.002 8.443 6.832 1.00 97.12 151 ARG A N 1
ATOM 1178 C CA . ARG A 1 151 ? -7.217 9.685 7.600 1.00 97.12 151 ARG A CA 1
ATOM 1179 C C . ARG A 1 151 ? -8.499 10.412 7.194 1.00 97.12 151 ARG A C 1
ATOM 1181 O O . ARG A 1 151 ? -9.222 10.882 8.066 1.00 97.12 151 ARG A O 1
ATOM 1188 N N . ASP A 1 152 ? -8.834 10.447 5.907 1.00 96.62 152 ASP A N 1
ATOM 1189 C CA . ASP A 1 152 ? -10.091 11.027 5.416 1.00 96.62 152 ASP A CA 1
ATOM 1190 C C . ASP A 1 152 ? -11.316 10.219 5.907 1.00 96.62 152 ASP A C 1
ATOM 1192 O O . ASP A 1 152 ? -12.381 10.790 6.148 1.00 96.62 152 ASP A O 1
ATOM 1196 N N . LYS A 1 153 ? -11.164 8.900 6.109 1.00 96.25 153 LYS A N 1
ATOM 1197 C CA . LYS A 1 153 ? -12.223 7.984 6.566 1.00 96.25 153 LYS A CA 1
ATOM 1198 C C . LYS A 1 153 ? -12.441 7.967 8.083 1.00 96.25 153 LYS A C 1
ATOM 1200 O O . LYS A 1 153 ? -13.590 7.908 8.518 1.00 96.25 153 LYS A O 1
ATOM 1205 N N . TYR A 1 154 ? -11.369 7.980 8.877 1.00 96.25 154 TYR A N 1
ATOM 1206 C CA . TYR A 1 154 ? -11.426 7.831 10.343 1.00 96.25 154 TYR A CA 1
ATOM 1207 C C . TYR A 1 154 ? -11.025 9.103 11.119 1.00 96.25 154 TYR A C 1
ATOM 1209 O O . TYR A 1 154 ? -11.122 9.145 12.344 1.00 96.25 154 TYR A O 1
ATOM 1217 N N . GLY A 1 155 ? -10.603 10.168 10.433 1.00 95.88 155 GLY A N 1
ATOM 1218 C CA . GLY A 1 155 ? -10.261 11.449 11.046 1.00 95.88 155 GLY A CA 1
ATOM 1219 C C . GLY A 1 155 ? -9.023 11.374 11.942 1.00 95.88 155 GLY A C 1
ATOM 1220 O O . GLY A 1 155 ? -7.953 10.960 11.505 1.00 95.88 155 GLY A O 1
ATOM 1221 N N . ASN A 1 156 ? -9.173 11.814 13.196 1.00 93.56 156 ASN A N 1
ATOM 1222 C CA . ASN A 1 156 ? -8.110 11.782 14.210 1.00 93.56 156 ASN A CA 1
ATOM 1223 C C . ASN A 1 156 ? -8.213 10.570 15.153 1.00 93.56 156 ASN A C 1
ATOM 1225 O O . ASN A 1 156 ? -7.372 10.434 16.035 1.00 93.56 156 ASN A O 1
ATOM 1229 N N . ASP A 1 157 ? -9.225 9.710 14.996 1.00 95.75 157 ASP A N 1
ATOM 1230 C CA . ASP A 1 157 ? -9.476 8.566 15.889 1.00 95.75 157 ASP A CA 1
ATOM 1231 C C . ASP A 1 157 ? -8.660 7.319 15.485 1.00 95.75 157 ASP A C 1
ATOM 1233 O O . ASP A 1 157 ? -8.994 6.191 15.860 1.00 95.75 157 ASP A O 1
ATOM 1237 N N . VAL A 1 158 ? -7.616 7.529 14.675 1.00 97.81 158 VAL A N 1
ATOM 1238 C CA . VAL A 1 158 ? -6.825 6.500 14.005 1.00 97.81 158 VAL A CA 1
ATOM 1239 C C . VAL A 1 158 ? -5.328 6.760 14.140 1.00 97.81 158 VAL A C 1
ATOM 1241 O O . VAL A 1 158 ? -4.821 7.828 13.793 1.00 97.81 158 VAL A O 1
ATOM 1244 N N . GLU A 1 159 ? -4.614 5.745 14.605 1.00 97.88 159 GLU A N 1
ATOM 1245 C CA . GLU A 1 159 ? -3.157 5.686 14.621 1.00 97.88 159 GLU A CA 1
ATOM 1246 C C . GLU A 1 159 ? -2.702 4.767 13.475 1.00 97.88 159 GLU A C 1
ATOM 1248 O O . GLU A 1 159 ? -3.290 3.707 13.241 1.00 97.88 159 GLU A O 1
ATOM 1253 N N . ILE A 1 160 ? -1.701 5.219 12.712 1.00 98.06 160 ILE A N 1
ATOM 1254 C CA . ILE A 1 160 ? -1.134 4.501 11.562 1.00 98.06 160 ILE A CA 1
ATOM 1255 C C . ILE A 1 160 ? 0.365 4.360 11.805 1.00 98.06 160 ILE A C 1
ATOM 1257 O O . ILE A 1 160 ? 1.053 5.372 11.964 1.00 98.06 160 ILE A O 1
ATOM 1261 N N . GLU A 1 161 ? 0.860 3.128 11.793 1.00 97.94 161 GLU A N 1
ATOM 1262 C CA . GLU A 1 161 ? 2.272 2.793 11.988 1.00 97.94 161 GLU A CA 1
ATOM 1263 C C . GLU A 1 161 ? 2.804 1.981 10.794 1.00 97.94 161 GLU A C 1
ATOM 1265 O O . GLU A 1 161 ? 2.040 1.291 10.116 1.00 97.94 161 GLU A O 1
ATOM 1270 N N . GLU A 1 162 ? 4.111 2.067 10.518 1.00 97.00 162 GLU A N 1
ATOM 1271 C CA . GLU A 1 162 ? 4.783 1.148 9.585 1.00 97.00 162 GLU A CA 1
ATOM 1272 C C . GLU A 1 162 ? 4.815 -0.253 10.226 1.00 97.00 162 GLU A C 1
ATOM 1274 O O . GLU A 1 162 ? 5.267 -0.397 11.363 1.00 97.00 162 GLU A O 1
ATOM 1279 N N . ASP A 1 163 ? 4.350 -1.285 9.518 1.00 94.06 163 ASP A N 1
ATOM 1280 C CA . ASP A 1 163 ? 4.487 -2.678 9.964 1.00 94.06 163 ASP A CA 1
ATOM 1281 C C . ASP A 1 163 ? 5.771 -3.279 9.356 1.00 94.06 163 ASP A C 1
ATOM 1283 O O . ASP A 1 163 ? 6.231 -2.879 8.283 1.00 94.06 163 ASP A O 1
ATOM 1287 N N . HIS A 1 164 ? 6.427 -4.182 10.083 1.00 88.88 164 HIS A N 1
ATOM 1288 C CA . HIS A 1 164 ? 7.670 -4.839 9.650 1.00 88.88 164 HIS A CA 1
ATOM 1289 C C . HIS A 1 164 ? 7.564 -6.373 9.681 1.00 88.88 164 HIS A C 1
ATOM 1291 O O . HIS A 1 164 ? 8.478 -7.070 9.241 1.00 88.88 164 HIS A O 1
ATOM 1297 N N . ASP A 1 165 ? 6.429 -6.904 10.140 1.00 90.88 165 ASP A N 1
ATOM 1298 C CA . ASP A 1 165 ? 6.180 -8.326 10.375 1.00 90.88 165 ASP A CA 1
ATOM 1299 C C . ASP A 1 165 ? 5.321 -8.947 9.257 1.00 90.88 165 ASP A C 1
ATOM 1301 O O . ASP A 1 165 ? 4.605 -9.925 9.480 1.00 90.88 165 ASP A O 1
ATOM 1305 N N . GLY A 1 166 ? 5.350 -8.379 8.047 1.00 86.88 166 GLY A N 1
ATOM 1306 C CA . GLY A 1 166 ? 4.669 -8.913 6.860 1.00 86.88 166 GLY A CA 1
ATOM 1307 C C . GLY A 1 166 ? 3.517 -8.076 6.302 1.00 86.88 166 GLY A C 1
ATOM 1308 O O . GLY A 1 166 ? 2.964 -8.464 5.282 1.00 86.88 166 GLY A O 1
ATOM 1309 N N . ALA A 1 167 ? 3.174 -6.939 6.899 1.00 95.56 167 ALA A N 1
ATOM 1310 C CA . ALA A 1 167 ? 2.330 -5.933 6.252 1.00 95.56 167 ALA A CA 1
ATOM 1311 C C . ALA A 1 167 ? 3.146 -4.655 6.004 1.00 95.56 167 ALA A C 1
ATOM 1313 O O . ALA A 1 167 ? 4.238 -4.512 6.552 1.00 95.56 167 ALA A O 1
ATOM 1314 N N . ASP A 1 168 ? 2.617 -3.724 5.209 1.00 97.44 168 ASP A N 1
ATOM 1315 C CA . ASP A 1 168 ? 3.238 -2.409 5.017 1.00 97.44 168 ASP A CA 1
ATOM 1316 C C . ASP A 1 168 ? 2.788 -1.414 6.109 1.00 97.44 168 ASP A C 1
ATOM 1318 O O . ASP A 1 168 ? 3.575 -0.598 6.589 1.00 97.44 168 ASP A O 1
ATOM 1322 N N . LEU A 1 169 ? 1.514 -1.486 6.518 1.00 98.19 169 LEU A N 1
ATOM 1323 C CA . LEU A 1 169 ? 0.904 -0.593 7.507 1.00 98.19 169 LEU A CA 1
ATOM 1324 C C . LEU A 1 169 ? 0.137 -1.364 8.587 1.00 98.19 169 LEU A C 1
ATOM 1326 O O . LEU A 1 169 ? -0.478 -2.402 8.328 1.00 98.19 169 LEU A O 1
ATOM 1330 N N . ARG A 1 170 ? 0.104 -0.781 9.783 1.00 98.12 170 ARG A N 1
ATOM 1331 C CA . ARG A 1 170 ? -0.669 -1.211 10.949 1.00 98.12 170 ARG A CA 1
ATOM 1332 C C . ARG A 1 170 ? -1.625 -0.102 11.370 1.00 98.12 170 ARG A C 1
ATOM 1334 O O . ARG A 1 170 ? -1.254 1.072 11.370 1.00 98.12 170 ARG A O 1
ATOM 1341 N N . LEU A 1 171 ? -2.854 -0.480 11.703 1.00 97.75 171 LEU A N 1
ATOM 1342 C CA . LEU A 1 171 ? -3.962 0.436 11.930 1.00 97.75 171 LEU A CA 1
ATOM 1343 C C . LEU A 1 171 ? -4.634 0.183 13.280 1.00 97.75 171 LEU A C 1
ATOM 1345 O O . LEU A 1 171 ? -5.221 -0.879 13.490 1.00 97.75 171 LEU A O 1
ATOM 1349 N N . SER A 1 172 ? -4.644 1.205 14.132 1.00 97.62 172 SER A N 1
ATOM 1350 C CA . SER A 1 172 ? -5.345 1.196 15.419 1.00 97.62 172 SER A CA 1
ATOM 1351 C C . SER A 1 172 ? -6.431 2.271 15.415 1.00 97.62 172 SER A C 1
ATOM 1353 O O . SER A 1 172 ? -6.137 3.462 15.494 1.00 97.62 172 SER A O 1
ATOM 1355 N N . VAL A 1 173 ? -7.700 1.863 15.304 1.00 96.50 173 VAL A N 1
ATOM 1356 C CA . VAL A 1 173 ? -8.869 2.760 15.392 1.00 96.50 173 VAL A CA 1
ATOM 1357 C C . VAL A 1 173 ? -9.509 2.609 16.768 1.00 96.50 173 VAL A C 1
ATOM 1359 O O . VAL A 1 173 ? -9.726 1.490 17.234 1.00 96.50 173 VAL A O 1
ATOM 1362 N N . HIS A 1 174 ? -9.844 3.719 17.432 1.00 93.69 174 HIS A N 1
ATOM 1363 C CA . HIS A 1 174 ? -10.376 3.666 18.795 1.00 93.69 174 HIS A CA 1
ATOM 1364 C C . HIS A 1 174 ? -11.658 2.814 18.901 1.00 93.69 174 HIS A C 1
ATOM 1366 O O . HIS A 1 174 ? -12.706 3.158 18.352 1.00 93.69 174 HIS A O 1
ATOM 1372 N N . GLY A 1 175 ? -11.582 1.711 19.653 1.00 93.56 175 GLY A N 1
ATOM 1373 C CA . GLY A 1 175 ? -12.705 0.793 19.872 1.00 93.56 175 GLY A CA 1
ATOM 1374 C C . GLY A 1 175 ? -12.930 -0.245 18.765 1.00 93.56 175 GLY A C 1
ATOM 1375 O O . GLY A 1 175 ? -13.988 -0.871 18.753 1.00 93.56 175 GLY A O 1
ATOM 1376 N N . GLN A 1 176 ? -11.968 -0.434 17.857 1.00 95.44 176 GLN A N 1
ATOM 1377 C CA . GLN A 1 176 ? -11.942 -1.534 16.887 1.00 95.44 176 GLN A CA 1
ATOM 1378 C C . GLN A 1 176 ? -10.708 -2.416 17.112 1.00 95.44 176 GLN A C 1
ATOM 1380 O O . GLN A 1 176 ? -9.747 -1.990 17.753 1.00 95.44 176 GLN A O 1
ATOM 1385 N N . ASP A 1 177 ? -10.743 -3.638 16.581 1.00 96.12 177 ASP A N 1
ATOM 1386 C CA . ASP A 1 177 ? -9.566 -4.506 16.534 1.00 96.12 177 ASP A CA 1
ATOM 1387 C C . ASP A 1 177 ? -8.503 -3.923 15.583 1.00 96.12 177 ASP A C 1
ATOM 1389 O O . ASP A 1 177 ? -8.831 -3.257 14.595 1.00 96.12 177 ASP A O 1
ATOM 1393 N N . GLU A 1 178 ? -7.231 -4.182 15.889 1.00 96.44 178 GLU A N 1
ATOM 1394 C CA . GLU A 1 178 ? -6.077 -3.785 15.075 1.00 96.44 178 GLU A CA 1
ATOM 1395 C C . GLU A 1 178 ? -6.158 -4.412 13.671 1.00 96.44 178 GLU A C 1
ATOM 1397 O O . GLU A 1 178 ? -6.484 -5.591 13.526 1.00 96.44 178 GLU A O 1
ATOM 1402 N N . GLN A 1 179 ? -5.861 -3.634 12.626 1.00 96.62 179 GLN A N 1
ATOM 1403 C CA . GLN A 1 179 ? -5.894 -4.102 11.233 1.00 96.62 179 GLN A CA 1
ATOM 1404 C C . GLN A 1 179 ? -4.525 -3.934 10.578 1.00 96.62 179 GLN A C 1
ATOM 1406 O O . GLN A 1 179 ? -3.920 -2.864 10.648 1.00 96.62 179 GLN A O 1
ATOM 1411 N N . ARG A 1 180 ? -4.048 -4.974 9.891 1.00 97.69 180 ARG A N 1
ATOM 1412 C CA . ARG A 1 180 ? -2.794 -4.937 9.128 1.00 97.69 180 ARG A CA 1
ATOM 1413 C C . ARG A 1 180 ? -3.110 -4.806 7.638 1.00 97.69 180 ARG A C 1
ATOM 1415 O O . ARG A 1 180 ? -4.089 -5.374 7.147 1.00 97.69 180 ARG A O 1
ATOM 1422 N N . ILE A 1 181 ? -2.325 -4.012 6.915 1.00 98.12 181 ILE A N 1
ATOM 1423 C CA . ILE A 1 181 ? -2.606 -3.639 5.525 1.00 98.12 181 ILE A CA 1
ATOM 1424 C C . ILE A 1 181 ? -1.356 -3.833 4.661 1.00 98.12 181 ILE A C 1
ATOM 1426 O O . ILE A 1 181 ? -0.328 -3.194 4.875 1.00 98.12 181 ILE A O 1
ATOM 1430 N N . GLU A 1 182 ? -1.476 -4.685 3.645 1.00 97.81 182 GLU A N 1
ATOM 1431 C CA . GLU A 1 182 ? -0.484 -4.865 2.578 1.00 97.81 182 GLU A CA 1
ATOM 1432 C C . GLU A 1 182 ? -0.846 -3.925 1.417 1.00 97.81 182 GLU A C 1
ATOM 1434 O O . GLU A 1 182 ? -1.913 -4.055 0.815 1.00 97.81 182 GLU A O 1
ATOM 1439 N N . VAL A 1 183 ? 0.014 -2.971 1.069 1.00 97.81 183 VAL A N 1
ATOM 1440 C CA . VAL A 1 183 ? -0.255 -1.939 0.058 1.00 97.81 183 VAL A CA 1
ATOM 1441 C C . VAL A 1 183 ? 0.476 -2.258 -1.242 1.00 97.81 183 VAL A C 1
ATOM 1443 O O . VAL A 1 183 ? 1.669 -2.553 -1.259 1.00 97.81 183 VAL A O 1
ATOM 1446 N N . LYS A 1 184 ? -0.221 -2.181 -2.383 1.00 97.06 184 LYS A N 1
ATOM 1447 C CA . LYS A 1 184 ? 0.392 -2.427 -3.701 1.00 97.06 184 LYS A CA 1
ATOM 1448 C C . LYS A 1 184 ? -0.029 -1.384 -4.733 1.00 97.06 184 LYS A C 1
ATOM 1450 O O . LYS A 1 184 ? -1.160 -1.388 -5.216 1.00 97.06 184 LYS A O 1
ATOM 1455 N N . GLY A 1 185 ? 0.908 -0.533 -5.150 1.00 97.12 185 GLY A N 1
ATOM 1456 C CA . GLY A 1 185 ? 0.700 0.508 -6.167 1.00 97.12 185 GLY A CA 1
ATOM 1457 C C . GLY A 1 185 ? 0.872 0.049 -7.619 1.00 97.12 185 GLY A C 1
ATOM 1458 O O . GLY A 1 185 ? 1.642 -0.868 -7.911 1.00 97.12 185 GLY A O 1
ATOM 1459 N N . THR A 1 186 ? 0.172 0.695 -8.553 1.00 97.19 186 THR A N 1
ATOM 1460 C CA . THR A 1 186 ? 0.477 0.645 -9.994 1.00 97.19 186 THR A CA 1
ATOM 1461 C C . THR A 1 186 ? 0.052 1.931 -10.706 1.00 97.19 186 THR A C 1
ATOM 1463 O O . THR A 1 186 ? -0.960 2.545 -10.368 1.00 97.19 186 THR A O 1
ATOM 1466 N N . ALA A 1 187 ? 0.817 2.323 -11.726 1.00 97.06 187 ALA A N 1
ATOM 1467 C CA . ALA A 1 187 ? 0.457 3.406 -12.644 1.00 97.06 187 ALA A CA 1
ATOM 1468 C C . ALA A 1 187 ? -0.674 3.002 -13.616 1.00 97.06 187 ALA A C 1
ATOM 1470 O O . ALA A 1 187 ? -1.322 3.860 -14.214 1.00 97.06 187 ALA A O 1
ATOM 1471 N N . SER A 1 188 ? -0.932 1.694 -13.772 1.00 96.88 188 SER A N 1
ATOM 1472 C CA . SER A 1 188 ? -2.089 1.177 -14.515 1.00 96.88 188 SER A CA 1
ATOM 1473 C C . SER A 1 188 ? -3.392 1.719 -13.931 1.00 96.88 188 SER A C 1
ATOM 1475 O O . SER A 1 188 ? -3.517 1.823 -12.714 1.00 96.88 188 SER A O 1
ATOM 1477 N N . ARG A 1 189 ? -4.381 2.015 -14.782 1.00 96.19 189 ARG A N 1
ATOM 1478 C CA . ARG A 1 189 ? -5.745 2.368 -14.343 1.00 96.19 189 ARG A CA 1
ATOM 1479 C C . ARG A 1 189 ? -6.559 1.155 -13.907 1.00 96.19 189 ARG A C 1
ATOM 1481 O O . ARG A 1 189 ? -7.457 1.290 -13.086 1.00 96.19 189 ARG A O 1
ATOM 1488 N N . ASP A 1 190 ? -6.216 -0.010 -14.442 1.00 95.50 190 ASP A N 1
ATOM 1489 C CA . ASP A 1 190 ? -6.895 -1.268 -14.168 1.00 95.50 190 ASP A CA 1
ATOM 1490 C C . ASP A 1 190 ? -6.137 -2.092 -13.125 1.00 95.50 190 ASP A C 1
ATOM 1492 O O . ASP A 1 190 ? -4.909 -1.987 -12.987 1.00 95.50 190 ASP A O 1
ATOM 1496 N N . LEU A 1 191 ? -6.879 -2.954 -12.428 1.00 90.25 191 LEU A N 1
ATOM 1497 C CA . LEU A 1 191 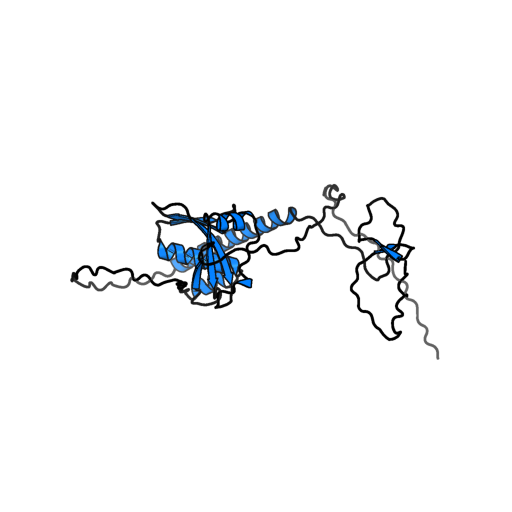? -6.384 -3.878 -11.413 1.00 90.25 191 LEU A CA 1
ATOM 1498 C C . LEU A 1 191 ? -5.553 -4.992 -12.079 1.00 90.25 191 LEU A C 1
ATOM 1500 O O . LEU A 1 191 ? -6.021 -6.091 -12.364 1.00 90.25 191 LEU A O 1
ATOM 1504 N N . ALA A 1 192 ? -4.296 -4.672 -12.392 1.00 90.19 192 ALA A N 1
ATOM 1505 C CA . ALA A 1 192 ? -3.367 -5.567 -13.073 1.00 90.19 192 ALA A CA 1
ATOM 1506 C C . ALA A 1 192 ? -2.921 -6.713 -12.142 1.00 90.19 192 ALA A C 1
ATOM 1508 O O . ALA A 1 192 ? -1.868 -6.625 -11.506 1.00 90.19 192 ALA A O 1
ATOM 1509 N N . TRP A 1 193 ? -3.732 -7.773 -12.060 1.00 91.56 193 TRP A N 1
ATOM 1510 C CA . TRP A 1 193 ? -3.547 -8.935 -11.178 1.00 91.56 193 TRP A CA 1
ATOM 1511 C C . TRP A 1 193 ? -2.153 -9.566 -11.262 1.00 91.56 193 TRP A C 1
ATOM 1513 O O . TRP A 1 193 ? -1.539 -9.837 -10.240 1.00 91.56 193 TRP A O 1
ATOM 1523 N N . SER A 1 194 ? -1.584 -9.709 -12.463 1.00 87.94 194 SER A N 1
ATOM 1524 C CA . SER A 1 194 ? -0.238 -10.278 -12.665 1.00 87.94 194 SER A CA 1
ATOM 1525 C C . SER A 1 194 ? 0.911 -9.441 -12.076 1.00 87.94 194 SER A C 1
ATOM 1527 O O . SER A 1 194 ? 2.051 -9.907 -12.022 1.00 87.94 194 SER A O 1
ATOM 1529 N N . GLN A 1 195 ? 0.629 -8.210 -11.636 1.00 87.25 195 GLN A N 1
ATOM 1530 C CA . GLN A 1 195 ? 1.557 -7.332 -10.918 1.00 87.25 195 GLN A CA 1
ATOM 1531 C C . GLN A 1 195 ? 1.346 -7.354 -9.393 1.00 87.25 195 GLN A C 1
ATOM 1533 O O . GLN A 1 195 ? 2.149 -6.761 -8.675 1.00 87.25 195 GLN A O 1
ATOM 1538 N N . LEU A 1 196 ? 0.288 -7.997 -8.885 1.00 90.75 196 LEU A N 1
ATOM 1539 C CA . LEU A 1 196 ? 0.068 -8.182 -7.451 1.00 90.75 196 LEU A CA 1
ATOM 1540 C C . LEU A 1 196 ? 0.927 -9.343 -6.959 1.00 90.75 196 LEU A C 1
ATOM 1542 O O . LEU A 1 196 ? 0.571 -10.512 -7.067 1.00 90.75 196 LEU A O 1
ATOM 1546 N N . LYS A 1 197 ? 2.114 -8.993 -6.470 1.00 92.94 197 LYS A N 1
ATOM 1547 C CA . LYS A 1 197 ? 3.139 -9.937 -6.040 1.00 92.94 197 LYS A CA 1
ATOM 1548 C C . LYS A 1 197 ? 3.564 -9.610 -4.618 1.00 92.94 197 LYS A C 1
ATOM 1550 O O . LYS A 1 197 ? 4.158 -8.562 -4.387 1.00 92.94 197 LYS A O 1
ATOM 1555 N N . VAL A 1 198 ? 3.320 -10.540 -3.699 1.00 93.81 198 VAL A N 1
ATOM 1556 C CA . VAL A 1 198 ? 4.017 -10.573 -2.408 1.00 93.81 198 VAL A CA 1
ATOM 1557 C C . VAL A 1 198 ? 5.424 -11.144 -2.598 1.00 93.81 198 VAL A C 1
ATOM 1559 O O . VAL A 1 198 ? 5.688 -11.891 -3.551 1.00 93.81 198 VAL A O 1
ATOM 1562 N N . SER A 1 199 ? 6.357 -10.729 -1.746 1.00 87.75 199 SER A N 1
ATOM 1563 C CA . SER A 1 199 ? 7.783 -11.089 -1.816 1.00 87.75 199 SER A CA 1
ATOM 1564 C C . SER A 1 199 ? 8.305 -11.768 -0.549 1.00 87.75 199 SER A C 1
ATOM 1566 O O . SER A 1 199 ? 9.273 -12.521 -0.642 1.00 87.75 199 SER A O 1
ATOM 1568 N N . SER A 1 200 ? 7.672 -11.527 0.604 1.00 91.56 200 SER A N 1
ATOM 1569 C CA . SER A 1 200 ? 8.024 -12.132 1.889 1.00 91.56 200 SER A CA 1
ATOM 1570 C C . SER A 1 200 ? 7.069 -13.279 2.244 1.00 91.56 200 SER A C 1
ATOM 1572 O O . SER A 1 200 ? 5.898 -13.259 1.860 1.00 91.56 200 SER A O 1
ATOM 1574 N N . GLN A 1 201 ? 7.565 -14.269 2.995 1.00 92.81 201 GLN A N 1
ATOM 1575 C CA . GLN A 1 201 ? 6.720 -15.340 3.534 1.00 92.81 201 GLN A CA 1
ATOM 1576 C C . GLN A 1 201 ? 5.734 -14.784 4.571 1.00 92.81 201 GLN A C 1
ATOM 1578 O O . GLN A 1 201 ? 4.564 -15.135 4.544 1.00 92.81 201 GLN A O 1
ATOM 1583 N N . ASN A 1 202 ? 6.167 -13.839 5.410 1.00 95.44 202 ASN A N 1
ATOM 1584 C CA . ASN A 1 202 ? 5.311 -13.219 6.422 1.00 95.44 202 ASN A CA 1
ATOM 1585 C C . ASN A 1 202 ? 4.092 -12.512 5.793 1.00 95.44 202 ASN A C 1
ATOM 1587 O O . ASN A 1 202 ? 2.992 -12.605 6.325 1.00 95.44 202 ASN A O 1
ATOM 1591 N N . SER A 1 203 ? 4.267 -11.852 4.641 1.00 95.62 203 SER A N 1
ATOM 1592 C CA . SER A 1 203 ? 3.174 -11.204 3.895 1.00 95.62 203 SER A CA 1
ATOM 1593 C C . SER A 1 203 ? 2.222 -12.203 3.249 1.00 95.62 203 SER A C 1
ATOM 1595 O O . SER A 1 203 ? 1.025 -11.952 3.176 1.00 95.62 203 SER A O 1
ATOM 1597 N N . HIS A 1 204 ? 2.740 -13.341 2.782 1.00 96.44 204 HIS A N 1
ATOM 1598 C CA . HIS A 1 204 ? 1.902 -14.447 2.329 1.00 96.44 204 HIS A CA 1
ATOM 1599 C C . HIS A 1 204 ? 1.044 -14.974 3.488 1.00 96.44 204 HIS A C 1
ATOM 1601 O O . HIS A 1 204 ? -0.179 -15.014 3.378 1.00 96.44 204 HIS A O 1
ATOM 1607 N N . ASP A 1 205 ? 1.682 -15.303 4.611 1.00 96.50 205 ASP A N 1
ATOM 1608 C CA . ASP A 1 205 ? 1.040 -15.959 5.749 1.00 96.50 205 ASP A CA 1
ATOM 1609 C C . ASP A 1 205 ? 0.012 -15.043 6.434 1.00 96.50 205 ASP A C 1
ATOM 1611 O O . ASP A 1 205 ? -1.070 -15.506 6.780 1.00 96.50 205 ASP A O 1
ATOM 1615 N N . ALA A 1 206 ? 0.297 -13.740 6.559 1.00 96.62 206 ALA A N 1
ATOM 1616 C CA . ALA A 1 206 ? -0.632 -12.762 7.132 1.00 96.62 206 ALA A CA 1
ATOM 1617 C C . ALA A 1 206 ? -1.866 -12.503 6.245 1.00 96.62 206 ALA A C 1
ATOM 1619 O O . ALA A 1 206 ? -2.955 -12.253 6.761 1.00 96.62 206 ALA A O 1
ATOM 1620 N N . LEU A 1 207 ? -1.723 -12.560 4.914 1.00 97.19 207 LEU A N 1
ATOM 1621 C CA . LEU A 1 207 ? -2.871 -12.489 4.002 1.00 97.19 207 LEU A CA 1
ATOM 1622 C C . LEU A 1 207 ? -3.686 -13.788 4.038 1.00 97.19 207 LEU A C 1
ATOM 1624 O O . LEU A 1 207 ? -4.911 -13.726 4.086 1.00 97.19 207 LEU A O 1
ATOM 1628 N N . GLU A 1 208 ? -3.024 -14.950 4.046 1.00 97.25 208 GLU A N 1
ATOM 1629 C CA . GLU A 1 208 ? -3.685 -16.260 4.084 1.00 97.25 208 GLU A CA 1
ATOM 1630 C C . GLU A 1 208 ? -4.427 -16.514 5.409 1.00 97.25 208 GLU A C 1
ATOM 1632 O O . GLU A 1 208 ? -5.533 -17.055 5.396 1.00 97.25 208 GLU A O 1
ATOM 1637 N N . SER A 1 209 ? -3.877 -16.077 6.548 1.00 96.56 209 SER A N 1
ATOM 1638 C CA . SER A 1 209 ? -4.549 -16.174 7.853 1.00 96.56 209 SER A CA 1
ATOM 1639 C C . SER A 1 209 ? -5.701 -15.175 8.032 1.00 96.56 209 SER A C 1
ATOM 1641 O O . SER A 1 209 ? -6.505 -15.325 8.955 1.00 96.56 209 SER A O 1
ATOM 1643 N N . GLY A 1 210 ? -5.800 -14.166 7.160 1.00 96.12 210 GLY A N 1
ATOM 1644 C CA . GLY A 1 210 ? -6.762 -13.069 7.267 1.00 96.12 210 GLY A CA 1
ATOM 1645 C C . GLY A 1 210 ? -6.384 -11.985 8.286 1.00 96.12 210 GLY A C 1
ATOM 1646 O O . GLY A 1 210 ? -7.204 -11.111 8.560 1.00 96.12 210 GLY A O 1
ATOM 1647 N N . GLU A 1 211 ? -5.165 -12.013 8.837 1.00 96.31 211 GLU A N 1
ATOM 1648 C CA . GLU A 1 211 ? -4.624 -10.947 9.697 1.00 96.31 211 GLU A CA 1
ATOM 1649 C C . GLU A 1 211 ? -4.360 -9.644 8.929 1.00 96.31 211 GLU A C 1
ATOM 1651 O O . GLU A 1 211 ? -4.453 -8.556 9.501 1.00 96.31 211 GLU A O 1
ATOM 1656 N N . ALA A 1 212 ? -4.034 -9.747 7.638 1.00 97.38 212 ALA A N 1
ATOM 1657 C CA . ALA A 1 212 ? -3.798 -8.621 6.747 1.00 97.38 212 ALA A CA 1
ATOM 1658 C C . ALA A 1 212 ? -4.844 -8.539 5.622 1.00 97.38 212 ALA A C 1
ATOM 1660 O O . ALA A 1 212 ? -5.313 -9.544 5.091 1.00 97.38 212 ALA A O 1
ATOM 1661 N N . THR A 1 213 ? -5.178 -7.314 5.212 1.00 97.19 213 THR A N 1
ATOM 1662 C CA . THR A 1 213 ? -6.008 -7.029 4.027 1.00 97.19 213 THR A CA 1
ATOM 1663 C C . THR A 1 213 ? -5.165 -6.338 2.956 1.00 97.19 213 THR A C 1
ATOM 1665 O O . THR A 1 213 ? -4.371 -5.453 3.274 1.00 97.19 213 THR A O 1
ATOM 1668 N N . MET A 1 214 ? -5.330 -6.696 1.678 1.00 97.44 214 MET A N 1
ATOM 1669 C CA . MET A 1 214 ? -4.560 -6.076 0.595 1.00 97.44 214 MET A CA 1
ATOM 1670 C C . MET A 1 214 ? -5.259 -4.821 0.061 1.00 97.44 214 MET A C 1
ATOM 1672 O O . MET A 1 214 ? -6.399 -4.874 -0.394 1.00 97.44 214 MET A O 1
ATOM 1676 N N . TYR A 1 215 ? -4.563 -3.686 0.065 1.00 97.81 215 TYR A N 1
ATOM 1677 C CA . TYR A 1 215 ? -5.020 -2.426 -0.519 1.00 97.81 215 TYR A CA 1
ATOM 1678 C C . TYR A 1 215 ? -4.293 -2.191 -1.848 1.00 97.81 215 TYR A C 1
ATOM 1680 O O . TYR A 1 215 ? -3.128 -1.778 -1.901 1.00 97.81 215 TYR A O 1
ATOM 1688 N N . ARG A 1 216 ? -4.987 -2.452 -2.959 1.00 97.31 216 ARG A N 1
ATOM 1689 C CA . ARG A 1 216 ? -4.462 -2.244 -4.313 1.00 97.31 216 ARG A CA 1
ATOM 1690 C C . ARG A 1 216 ? -4.810 -0.843 -4.800 1.00 97.31 216 ARG A C 1
ATOM 1692 O O . ARG A 1 216 ? -5.965 -0.563 -5.109 1.00 97.31 216 ARG A O 1
ATOM 1699 N N . VAL A 1 217 ? -3.797 0.013 -4.933 1.00 97.94 217 VAL A N 1
ATOM 1700 C CA . VAL A 1 217 ? -3.947 1.363 -5.498 1.00 97.94 217 VAL A CA 1
ATOM 1701 C C . VAL A 1 217 ? -3.630 1.340 -6.991 1.00 97.94 217 VAL A C 1
ATOM 1703 O O . VAL A 1 217 ? -2.532 0.944 -7.395 1.00 97.94 217 VAL A O 1
ATOM 1706 N N . VAL A 1 218 ? -4.585 1.774 -7.809 1.00 97.81 218 VAL A N 1
ATOM 1707 C CA . VAL A 1 218 ? -4.430 1.971 -9.260 1.00 97.81 218 VAL A CA 1
ATOM 1708 C C . VAL A 1 218 ? -4.373 3.461 -9.594 1.00 97.81 218 VAL A C 1
ATOM 1710 O O . VAL A 1 218 ? -4.873 4.290 -8.831 1.00 97.81 218 VAL A O 1
ATOM 1713 N N . ASN A 1 219 ? -3.815 3.799 -10.759 1.00 97.69 219 ASN A N 1
ATOM 1714 C CA . ASN A 1 219 ? -3.701 5.167 -11.273 1.00 97.69 219 ASN A CA 1
ATOM 1715 C C . ASN A 1 219 ? -2.940 6.101 -10.303 1.00 97.69 219 ASN A C 1
ATOM 1717 O O . ASN A 1 219 ? -3.329 7.254 -10.136 1.00 97.69 219 ASN A O 1
ATOM 1721 N N . VAL A 1 220 ? -1.867 5.609 -9.658 1.00 98.00 220 VAL A N 1
ATOM 1722 C CA . VAL A 1 220 ? -1.137 6.341 -8.589 1.00 98.00 220 VAL A CA 1
ATOM 1723 C C . VAL A 1 220 ? -0.504 7.669 -9.026 1.00 98.00 220 VAL A C 1
ATOM 1725 O O . VAL A 1 220 ? -0.212 8.504 -8.179 1.00 98.00 22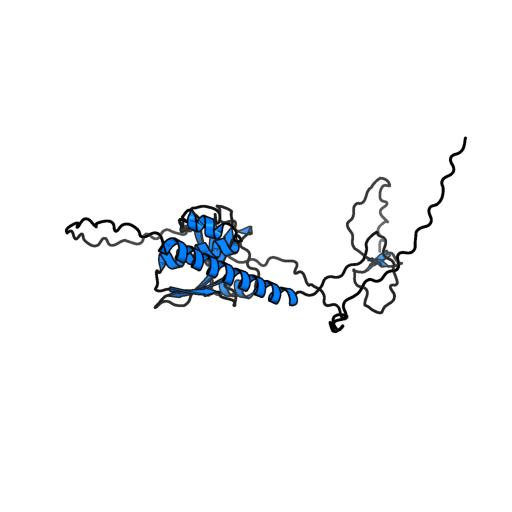0 VAL A O 1
ATOM 1728 N N . ASP A 1 221 ? -0.285 7.863 -10.329 1.00 97.94 221 ASP A N 1
ATOM 1729 C CA . ASP A 1 221 ? 0.250 9.103 -10.912 1.00 97.94 221 ASP A CA 1
ATOM 1730 C C . ASP A 1 221 ? -0.857 10.067 -11.396 1.00 97.94 221 ASP A C 1
ATOM 1732 O O . ASP A 1 221 ? -0.570 11.107 -11.987 1.00 97.94 221 ASP A O 1
ATOM 1736 N N . GLY A 1 222 ? -2.133 9.707 -11.217 1.00 97.31 222 GLY A N 1
ATOM 1737 C CA . GLY A 1 222 ? -3.283 10.505 -11.638 1.00 97.31 222 GLY A CA 1
ATOM 1738 C C . GLY A 1 222 ? -3.915 11.315 -10.496 1.00 97.31 222 GLY A C 1
ATOM 1739 O O . GLY A 1 222 ? -3.751 10.968 -9.332 1.00 97.31 222 GLY A O 1
ATOM 1740 N N . PRO A 1 223 ? -4.731 12.343 -10.809 1.00 97.75 223 PRO A N 1
ATOM 1741 C CA . PRO A 1 223 ? -5.457 13.143 -9.807 1.00 97.75 223 PRO A CA 1
ATOM 1742 C C . PRO A 1 223 ? -6.571 12.368 -9.087 1.00 97.75 223 PRO A C 1
ATOM 1744 O O . PRO A 1 223 ? -7.129 12.841 -8.099 1.00 97.75 223 PRO A O 1
ATOM 1747 N N . GLN A 1 224 ? -6.937 11.200 -9.619 1.00 98.00 224 GLN A N 1
ATOM 1748 C CA . GLN A 1 224 ? -8.008 10.343 -9.119 1.00 98.00 224 GLN A CA 1
ATOM 1749 C C . GLN A 1 224 ? -7.532 8.882 -9.072 1.00 98.00 224 GLN A C 1
ATOM 1751 O O . GLN A 1 224 ? -7.913 8.078 -9.934 1.00 98.00 224 GLN A O 1
ATOM 1756 N N . PRO A 1 225 ? -6.626 8.524 -8.143 1.00 98.19 225 PRO A N 1
ATOM 1757 C CA . PRO A 1 225 ? -6.301 7.130 -7.882 1.00 98.19 225 PRO A CA 1
ATOM 1758 C C . PRO A 1 225 ? -7.515 6.411 -7.282 1.00 98.19 225 PRO A C 1
ATOM 1760 O O . PRO A 1 225 ? -8.390 7.026 -6.671 1.00 98.19 225 PRO A O 1
ATOM 1763 N N . SER A 1 226 ? -7.587 5.095 -7.463 1.00 97.94 226 SER A N 1
ATOM 1764 C CA . SER A 1 226 ? -8.644 4.274 -6.856 1.00 97.94 226 SER A CA 1
ATOM 1765 C C . SER A 1 226 ? -8.046 3.146 -6.028 1.00 97.94 226 SER A C 1
ATOM 1767 O O . SER A 1 226 ? -7.040 2.551 -6.420 1.00 97.94 226 SER A O 1
ATOM 1769 N N . ILE A 1 227 ? -8.660 2.874 -4.880 1.00 98.06 227 ILE A N 1
ATOM 1770 C CA . ILE A 1 227 ? -8.233 1.858 -3.921 1.00 98.06 227 ILE A CA 1
ATOM 1771 C C . ILE A 1 227 ? -9.228 0.703 -3.962 1.00 98.06 227 ILE A C 1
ATOM 1773 O O . ILE A 1 227 ? -10.420 0.890 -3.725 1.00 98.06 227 ILE A O 1
ATOM 1777 N N . TYR A 1 228 ? -8.720 -0.496 -4.224 1.00 97.06 228 TYR A N 1
ATOM 1778 C CA . TYR A 1 228 ? -9.451 -1.747 -4.067 1.00 97.06 228 TYR A CA 1
ATOM 1779 C C . TYR A 1 228 ? -9.018 -2.403 -2.756 1.00 97.06 228 TYR A C 1
ATOM 1781 O O . TYR A 1 228 ? -7.820 -2.567 -2.516 1.00 97.06 228 TYR A O 1
ATOM 1789 N N . ILE A 1 229 ? -9.988 -2.763 -1.919 1.00 96.56 229 ILE A N 1
ATOM 1790 C CA . ILE A 1 229 ? -9.772 -3.449 -0.642 1.00 96.56 229 ILE A CA 1
ATOM 1791 C C . ILE A 1 229 ? -10.075 -4.925 -0.876 1.00 96.56 229 ILE A C 1
ATOM 1793 O O . ILE A 1 229 ? -11.237 -5.286 -1.029 1.00 96.56 229 ILE A O 1
ATOM 1797 N N . LEU A 1 230 ? -9.026 -5.740 -0.949 1.00 95.88 230 LEU A N 1
ATOM 1798 C CA . LEU A 1 230 ? -9.074 -7.132 -1.382 1.00 95.88 230 LEU A CA 1
ATOM 1799 C C . LEU A 1 230 ? -8.790 -8.072 -0.206 1.00 95.88 230 LEU A C 1
ATOM 1801 O O . LEU A 1 230 ? -7.802 -7.906 0.517 1.00 95.88 230 LEU A O 1
ATOM 1805 N N . LYS A 1 231 ? -9.632 -9.091 -0.049 1.00 96.44 231 LYS A N 1
ATOM 1806 C CA . LYS A 1 231 ? -9.544 -10.131 0.978 1.00 96.44 231 LYS A CA 1
ATOM 1807 C C . LYS A 1 231 ? -9.194 -11.483 0.366 1.00 96.44 231 LYS A C 1
ATOM 1809 O O . LYS A 1 231 ? -9.726 -11.871 -0.677 1.00 96.44 231 LYS A O 1
ATOM 1814 N N . TYR A 1 232 ? -8.320 -12.209 1.054 1.00 96.56 232 TYR A N 1
ATOM 1815 C CA . TYR A 1 232 ? -7.973 -13.581 0.704 1.00 96.56 232 TYR A CA 1
ATOM 1816 C C . TYR A 1 232 ? -9.195 -14.507 0.808 1.00 96.56 232 TYR A C 1
ATOM 1818 O O . TYR A 1 232 ? -10.080 -14.281 1.637 1.00 96.56 232 TYR A O 1
ATOM 1826 N N . ASP A 1 233 ? -9.257 -15.512 -0.071 1.00 95.94 233 ASP A N 1
ATOM 1827 C CA . ASP A 1 233 ? -10.358 -16.488 -0.210 1.00 95.94 233 ASP A CA 1
ATOM 1828 C C . ASP A 1 233 ? -11.748 -15.864 -0.502 1.00 95.94 233 ASP A C 1
ATOM 1830 O O . ASP A 1 233 ? -12.780 -16.530 -0.455 1.00 95.94 233 ASP A O 1
ATOM 1834 N N . GLN A 1 234 ? -11.789 -14.569 -0.838 1.00 95.19 234 GLN A N 1
ATOM 1835 C CA . GLN A 1 234 ? -12.995 -13.840 -1.253 1.00 95.19 234 GLN A CA 1
ATOM 1836 C C . GLN A 1 234 ? -12.777 -13.179 -2.615 1.00 95.19 234 GLN A C 1
ATOM 1838 O O . GLN A 1 234 ? -13.490 -13.488 -3.569 1.00 95.19 234 GLN A O 1
ATOM 1843 N N . ASP A 1 235 ? -11.755 -12.327 -2.711 1.00 95.31 235 ASP A N 1
ATOM 1844 C CA . ASP A 1 235 ? -11.473 -11.520 -3.902 1.00 95.31 235 ASP A CA 1
ATOM 1845 C C . ASP A 1 235 ? -10.245 -12.040 -4.672 1.00 95.31 235 ASP A C 1
ATOM 1847 O O . ASP A 1 235 ? -10.109 -11.800 -5.872 1.00 95.31 235 ASP A O 1
ATOM 1851 N N . PHE A 1 236 ? -9.342 -12.768 -3.998 1.00 96.00 236 PHE A N 1
ATOM 1852 C CA . PHE A 1 236 ? -8.157 -13.380 -4.606 1.00 96.00 236 PHE A CA 1
ATOM 1853 C C . PHE A 1 236 ? -7.637 -14.605 -3.835 1.00 96.00 236 PHE A C 1
ATOM 1855 O O . PHE A 1 236 ? -7.920 -14.796 -2.653 1.00 96.00 236 PHE A O 1
ATOM 1862 N N . THR A 1 237 ? -6.806 -15.396 -4.515 1.00 96.44 237 THR A N 1
ATOM 1863 C CA . THR A 1 237 ? -5.973 -16.469 -3.948 1.00 96.44 237 THR A CA 1
ATOM 1864 C C . THR A 1 237 ? -4.501 -16.207 -4.276 1.00 96.44 237 THR A C 1
ATOM 1866 O O . THR A 1 237 ? -4.191 -15.471 -5.216 1.00 96.44 237 THR A O 1
ATOM 1869 N N . LEU A 1 238 ? -3.580 -16.814 -3.527 1.00 96.00 238 LEU A N 1
ATOM 1870 C CA . LEU A 1 238 ? -2.139 -16.723 -3.774 1.00 96.00 238 LEU A CA 1
ATOM 1871 C C . LEU A 1 238 ? -1.639 -18.012 -4.437 1.00 96.00 238 LEU A C 1
ATOM 1873 O O . LEU A 1 238 ? -1.979 -19.112 -4.013 1.00 96.00 238 LEU A O 1
ATOM 1877 N N . GLU A 1 239 ? -0.814 -17.877 -5.476 1.00 94.38 239 GLU A N 1
ATOM 1878 C CA . GLU A 1 239 ? -0.138 -19.002 -6.132 1.00 94.38 239 GLU A CA 1
ATOM 1879 C C . GLU A 1 239 ? 1.389 -18.861 -5.980 1.00 94.38 239 GLU A C 1
ATOM 1881 O O . GLU A 1 239 ? 1.931 -17.782 -6.249 1.00 94.38 239 GLU A O 1
ATOM 1886 N N . PRO A 1 240 ? 2.120 -19.922 -5.581 1.00 92.94 240 PRO A N 1
ATOM 1887 C CA . PRO A 1 240 ? 3.578 -19.880 -5.492 1.00 92.94 240 PRO A CA 1
ATOM 1888 C C . PRO A 1 240 ? 4.250 -19.639 -6.853 1.00 92.94 240 PRO A C 1
ATOM 1890 O O . PRO A 1 240 ? 4.160 -20.460 -7.766 1.00 92.94 240 PRO A O 1
ATOM 1893 N N . GLU A 1 241 ? 5.005 -18.544 -6.974 1.00 87.62 241 GLU A N 1
ATOM 1894 C CA . GLU A 1 241 ? 5.777 -18.214 -8.178 1.00 87.62 241 GLU A CA 1
ATOM 1895 C C . GLU A 1 241 ? 7.284 -18.474 -7.962 1.00 87.62 241 GLU A C 1
ATOM 1897 O O . GLU A 1 241 ? 7.888 -17.856 -7.079 1.00 87.62 241 GLU A O 1
ATOM 1902 N N . PRO A 1 242 ? 7.948 -19.313 -8.783 1.00 84.56 242 PRO A N 1
ATOM 1903 C CA . PRO A 1 242 ? 9.397 -19.484 -8.718 1.00 84.56 242 PRO A CA 1
ATOM 1904 C C . PRO A 1 242 ? 10.137 -18.183 -9.060 1.00 84.56 242 PRO A C 1
ATOM 1906 O O . PRO A 1 242 ? 10.048 -17.683 -10.183 1.00 84.56 242 PRO A O 1
ATOM 1909 N N . ARG A 1 243 ? 10.928 -17.655 -8.118 1.00 80.56 243 ARG A N 1
ATOM 1910 C CA . ARG A 1 243 ? 11.799 -16.490 -8.342 1.00 80.56 243 ARG A CA 1
ATOM 1911 C C . ARG A 1 243 ? 13.260 -16.832 -8.082 1.00 80.56 243 ARG A C 1
ATOM 1913 O O . ARG A 1 243 ? 13.600 -17.497 -7.107 1.00 80.56 243 ARG A O 1
ATOM 1920 N N . TRP A 1 244 ? 14.134 -16.339 -8.955 1.00 78.94 244 TRP A N 1
ATOM 1921 C CA . TRP A 1 244 ? 15.578 -16.414 -8.759 1.00 78.94 244 TRP A CA 1
ATOM 1922 C C . TRP A 1 244 ? 15.996 -15.407 -7.686 1.00 78.94 244 TRP A C 1
ATOM 1924 O O . TRP A 1 244 ? 15.905 -14.200 -7.899 1.00 78.94 244 TRP A O 1
ATOM 1934 N N . ALA A 1 245 ? 16.464 -15.899 -6.541 1.00 75.00 245 ALA A N 1
ATOM 1935 C CA . ALA A 1 245 ? 17.077 -15.057 -5.522 1.00 75.00 245 ALA A CA 1
ATOM 1936 C C . ALA A 1 245 ? 18.545 -14.789 -5.882 1.00 75.00 245 ALA A C 1
ATOM 1938 O O . ALA A 1 245 ? 19.324 -15.728 -6.068 1.00 75.00 245 ALA A O 1
ATOM 1939 N N . VAL A 1 246 ? 18.942 -13.516 -5.938 1.00 75.56 246 VAL A N 1
ATOM 1940 C CA . VAL A 1 246 ? 20.360 -13.156 -6.017 1.00 75.56 246 VAL A CA 1
ATOM 1941 C C . VAL A 1 246 ? 20.981 -13.426 -4.653 1.00 75.56 246 VAL A C 1
ATOM 1943 O O . VAL A 1 246 ? 20.670 -12.755 -3.673 1.00 75.56 246 VAL A O 1
ATOM 1946 N N . ARG A 1 247 ? 21.876 -14.414 -4.593 1.00 72.56 247 ARG A N 1
ATOM 1947 C CA . ARG A 1 247 ? 22.834 -14.534 -3.498 1.00 72.56 247 ARG A CA 1
ATOM 1948 C C . ARG A 1 247 ? 24.140 -13.923 -3.956 1.00 72.56 247 ARG A C 1
ATOM 1950 O O . ARG A 1 247 ? 24.887 -14.478 -4.754 1.00 72.56 247 ARG A O 1
ATOM 1957 N N . GLN A 1 248 ? 24.334 -12.730 -3.454 1.00 76.81 248 GLN A N 1
ATOM 1958 C CA . GLN A 1 248 ? 25.613 -12.085 -3.266 1.00 76.81 248 GLN A CA 1
ATOM 1959 C C . GLN A 1 248 ? 26.581 -13.060 -2.478 1.00 76.81 248 GLN A C 1
ATOM 1961 O O . GLN A 1 248 ? 26.092 -13.982 -1.822 1.00 76.81 248 GLN A O 1
ATOM 1966 N N . ILE A 1 249 ? 27.921 -12.994 -2.671 1.00 77.19 249 ILE A N 1
ATOM 1967 C CA . ILE A 1 249 ? 28.964 -13.983 -2.274 1.00 77.19 249 ILE A CA 1
ATOM 1968 C C . ILE A 1 249 ? 30.076 -13.367 -1.372 1.00 77.19 249 ILE A C 1
ATOM 1970 O O . ILE A 1 249 ? 30.889 -12.560 -1.825 1.00 77.19 249 ILE A O 1
ATOM 1974 N N . ARG A 1 250 ? 30.237 -13.822 -0.117 1.00 60.84 250 ARG A N 1
ATOM 1975 C CA . ARG A 1 250 ? 31.363 -13.387 0.759 1.00 60.84 250 ARG A CA 1
ATOM 1976 C C . ARG A 1 250 ? 32.746 -13.699 0.176 1.00 60.84 250 ARG A C 1
ATOM 1978 O O . ARG A 1 250 ? 33.023 -14.828 -0.239 1.00 60.84 250 ARG A O 1
ATOM 1985 N N . ARG A 1 251 ? 33.669 -12.732 0.256 1.00 59.06 251 ARG A N 1
ATOM 1986 C CA . ARG A 1 251 ? 35.105 -12.934 0.001 1.00 59.06 251 ARG A CA 1
ATOM 1987 C C . ARG A 1 251 ? 35.832 -13.180 1.326 1.00 59.06 251 ARG A C 1
ATOM 1989 O O . ARG A 1 251 ? 35.712 -12.407 2.266 1.00 59.06 251 ARG A O 1
ATOM 1996 N N . GLU A 1 252 ? 36.641 -14.238 1.411 1.00 60.72 252 GLU A N 1
ATOM 1997 C CA . GLU A 1 252 ? 37.403 -14.553 2.641 1.00 60.72 252 GLU A CA 1
ATOM 1998 C C . GLU A 1 252 ? 38.467 -13.498 3.010 1.00 60.72 252 GLU A C 1
ATOM 2000 O O . GLU A 1 252 ? 38.965 -13.491 4.140 1.00 60.72 252 GLU A O 1
ATOM 2005 N N . ASP A 1 253 ? 38.806 -12.623 2.060 1.00 57.03 253 ASP A N 1
ATOM 2006 C CA . ASP A 1 253 ? 39.893 -11.649 2.140 1.00 57.03 253 ASP A CA 1
ATOM 2007 C C . ASP A 1 253 ? 39.482 -10.312 2.814 1.00 57.03 253 ASP A C 1
ATOM 2009 O O . ASP A 1 253 ? 40.353 -9.508 3.148 1.00 57.03 253 ASP A O 1
ATOM 2013 N N . ASP A 1 254 ? 38.199 -10.109 3.159 1.00 49.97 254 ASP A N 1
ATOM 2014 C CA . ASP A 1 254 ? 37.698 -8.920 3.893 1.00 49.97 254 ASP A CA 1
ATOM 2015 C C . ASP A 1 254 ? 38.113 -8.881 5.386 1.00 49.97 254 ASP A C 1
ATOM 2017 O O . ASP A 1 254 ? 37.626 -8.090 6.192 1.00 49.97 254 ASP A O 1
ATOM 2021 N N . ARG A 1 255 ? 39.096 -9.708 5.766 1.00 50.66 255 ARG A N 1
ATOM 2022 C CA . ARG A 1 255 ? 39.845 -9.609 7.029 1.00 50.66 255 ARG A CA 1
ATOM 2023 C C . ARG A 1 255 ? 41.058 -8.676 6.958 1.00 50.66 255 ARG A C 1
ATOM 2025 O O . ARG A 1 255 ? 41.798 -8.588 7.939 1.00 50.66 255 ARG A O 1
ATOM 2032 N N . TYR A 1 256 ? 41.279 -7.963 5.851 1.00 47.50 256 TYR A N 1
ATOM 2033 C CA . TYR A 1 256 ? 42.271 -6.886 5.813 1.00 47.50 256 TYR A CA 1
ATOM 2034 C C . TYR A 1 256 ? 41.780 -5.668 6.610 1.00 47.50 256 TYR A C 1
ATOM 2036 O O . TYR A 1 256 ? 40.833 -5.003 6.191 1.00 47.50 256 TYR A O 1
ATOM 2044 N N . PRO A 1 257 ? 42.416 -5.313 7.744 1.00 47.09 257 PRO A N 1
ATOM 2045 C CA . PRO A 1 257 ? 41.995 -4.146 8.497 1.00 47.09 257 PRO A CA 1
ATOM 2046 C C . PRO A 1 257 ? 42.291 -2.883 7.685 1.00 47.09 257 PRO A C 1
ATOM 2048 O O . PRO A 1 257 ? 43.447 -2.620 7.344 1.00 47.09 257 PRO A O 1
ATOM 2051 N N . LEU A 1 258 ? 41.271 -2.047 7.474 1.00 51.62 258 LEU A N 1
ATOM 2052 C CA . LEU A 1 258 ? 41.393 -0.679 6.954 1.00 51.62 258 LEU A CA 1
ATOM 2053 C C . LEU A 1 258 ? 42.085 0.256 7.974 1.00 51.62 258 LEU A C 1
ATOM 2055 O O . LEU A 1 258 ? 41.581 1.318 8.335 1.00 51.62 258 LEU A O 1
ATOM 2059 N N . ARG A 1 259 ? 43.275 -0.120 8.462 1.00 49.12 259 ARG A N 1
ATOM 2060 C CA . ARG A 1 259 ? 44.164 0.781 9.203 1.00 49.12 259 ARG A CA 1
ATOM 2061 C C . ARG A 1 259 ? 44.905 1.645 8.196 1.00 49.12 259 ARG A C 1
ATOM 2063 O O . ARG A 1 259 ? 45.823 1.189 7.518 1.00 49.12 259 ARG A O 1
ATOM 2070 N N . GLY A 1 260 ? 44.459 2.893 8.103 1.00 51.38 260 GLY A N 1
ATOM 2071 C CA . GLY A 1 260 ? 44.824 3.807 7.032 1.00 51.38 260 GLY A CA 1
ATOM 2072 C C . GLY A 1 260 ? 46.327 3.943 6.780 1.00 51.38 260 GLY A C 1
ATOM 2073 O O . GLY A 1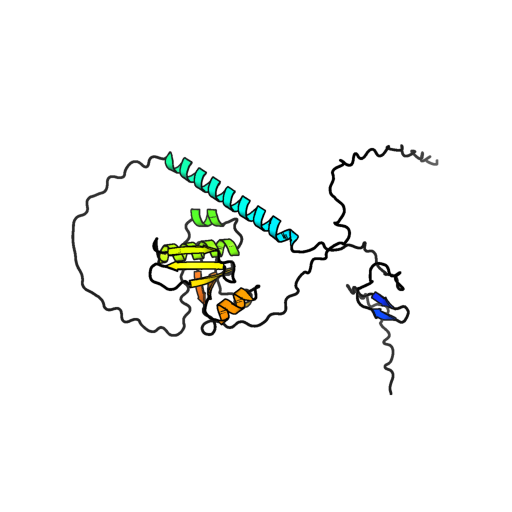 260 ? 47.109 4.296 7.664 1.00 51.38 260 GLY A O 1
ATOM 2074 N N . ARG A 1 261 ? 46.696 3.792 5.509 1.00 46.38 261 ARG A N 1
ATOM 2075 C CA . ARG A 1 261 ? 47.753 4.588 4.884 1.00 46.38 261 ARG A CA 1
ATOM 2076 C C . ARG A 1 261 ? 47.204 5.148 3.571 1.00 46.38 261 ARG A C 1
ATOM 2078 O O . ARG A 1 261 ? 46.682 4.366 2.779 1.00 46.38 261 ARG A O 1
ATOM 2085 N N . PRO A 1 262 ? 47.302 6.463 3.314 1.00 51.88 262 PRO A N 1
ATOM 2086 C CA . PRO A 1 262 ? 46.942 7.002 2.012 1.00 51.88 262 PRO A CA 1
ATOM 2087 C C . PRO A 1 262 ? 47.933 6.476 0.968 1.00 51.88 262 PRO A C 1
ATOM 2089 O O . PRO A 1 262 ? 49.144 6.675 1.103 1.00 51.88 262 PRO A O 1
ATOM 2092 N N . TYR A 1 263 ? 47.426 5.822 -0.078 1.00 44.56 263 TYR A N 1
ATOM 2093 C CA . TYR A 1 263 ? 48.232 5.441 -1.236 1.00 44.56 263 TYR A CA 1
ATOM 2094 C C . TYR A 1 263 ? 48.668 6.703 -1.990 1.00 44.56 263 TYR A C 1
ATOM 2096 O O . TYR A 1 263 ? 47.954 7.223 -2.845 1.00 44.56 263 TYR A O 1
ATOM 2104 N N . ARG A 1 264 ? 49.869 7.205 -1.677 1.00 47.38 264 ARG A N 1
ATOM 2105 C CA . ARG A 1 264 ? 50.570 8.147 -2.553 1.00 47.38 264 ARG A CA 1
ATOM 2106 C C . ARG A 1 264 ? 51.079 7.383 -3.771 1.00 47.38 264 ARG A C 1
ATOM 2108 O O . ARG A 1 264 ? 52.078 6.672 -3.676 1.00 47.38 264 ARG A O 1
ATOM 2115 N N . TYR A 1 265 ? 50.418 7.561 -4.909 1.00 43.03 265 TYR A N 1
ATOM 2116 C CA . TYR A 1 265 ? 50.963 7.173 -6.207 1.00 43.03 265 TYR A CA 1
ATOM 2117 C C . TYR A 1 265 ? 52.133 8.096 -6.577 1.00 43.03 265 TYR A C 1
ATOM 2119 O O . TYR A 1 265 ? 51.954 9.096 -7.264 1.00 43.03 265 TYR A O 1
ATOM 2127 N N . ASN A 1 266 ? 53.338 7.736 -6.136 1.00 54.44 266 ASN A N 1
ATOM 2128 C CA . ASN A 1 266 ? 54.580 8.199 -6.752 1.00 54.44 266 ASN A CA 1
ATOM 2129 C C . ASN A 1 266 ? 55.074 7.103 -7.705 1.00 54.44 266 ASN A C 1
ATOM 2131 O O . ASN A 1 266 ? 55.947 6.314 -7.352 1.00 54.44 266 ASN A O 1
ATOM 2135 N N . LEU A 1 267 ? 54.495 7.050 -8.905 1.00 56.72 267 LEU A N 1
ATOM 2136 C CA . LEU A 1 267 ? 55.130 6.380 -10.037 1.00 56.72 267 LEU A CA 1
ATOM 2137 C C . LEU A 1 267 ? 56.096 7.383 -10.686 1.00 56.72 267 LEU A C 1
ATOM 2139 O O . LEU A 1 267 ? 55.653 8.482 -11.028 1.00 56.72 267 LEU A O 1
ATOM 2143 N N . PRO A 1 268 ? 57.391 7.061 -10.851 1.00 58.22 268 PRO A N 1
ATOM 2144 C CA . PRO A 1 268 ? 58.257 7.864 -11.698 1.00 58.22 268 PRO A CA 1
ATOM 2145 C C . PRO A 1 268 ? 57.774 7.737 -13.147 1.00 58.22 268 PRO A C 1
ATOM 2147 O O . PRO A 1 268 ? 57.566 6.633 -13.649 1.00 58.22 268 PRO A O 1
ATOM 2150 N N . LEU A 1 269 ? 57.580 8.875 -13.812 1.00 54.41 269 LEU A N 1
ATOM 2151 C CA . LEU A 1 269 ? 57.388 8.913 -15.257 1.00 54.41 269 LEU A CA 1
ATOM 2152 C C . LEU A 1 269 ? 58.741 8.623 -15.908 1.00 54.41 269 LEU A C 1
ATOM 2154 O O . LEU A 1 269 ? 59.596 9.508 -15.956 1.00 54.41 269 LEU A O 1
ATOM 2158 N N . GLU A 1 270 ? 58.947 7.399 -16.392 1.00 64.56 270 GLU A N 1
ATOM 2159 C CA . GLU A 1 270 ? 60.053 7.154 -17.316 1.00 64.56 270 GLU A CA 1
ATOM 2160 C C . GLU A 1 270 ? 59.729 7.820 -18.664 1.00 64.56 270 GLU A C 1
ATOM 2162 O O . GLU A 1 270 ? 58.612 7.660 -19.173 1.00 64.56 270 GLU A O 1
ATOM 2167 N N . PRO A 1 271 ? 60.656 8.605 -19.239 1.00 61.34 271 PRO A N 1
ATOM 2168 C CA . PRO A 1 271 ? 60.431 9.241 -20.525 1.00 61.34 271 PRO A CA 1
ATOM 2169 C C . PRO A 1 271 ? 60.427 8.182 -21.631 1.00 61.34 271 PRO A C 1
ATOM 2171 O O . PRO A 1 271 ? 61.413 7.478 -21.843 1.00 61.34 271 PRO A O 1
ATOM 2174 N N . VAL A 1 272 ? 59.314 8.094 -22.358 1.00 63.91 272 VAL A N 1
ATOM 2175 C CA . VAL A 1 272 ? 59.219 7.284 -23.576 1.00 63.91 272 VAL A CA 1
ATOM 2176 C C . VAL A 1 272 ? 60.156 7.889 -24.621 1.00 63.91 272 VAL A C 1
ATOM 2178 O O . VAL A 1 272 ? 60.015 9.062 -24.967 1.00 63.91 272 VAL A O 1
ATOM 2181 N N . ALA A 1 273 ? 61.112 7.097 -25.109 1.00 61.12 273 ALA A N 1
ATOM 2182 C CA . ALA A 1 273 ? 61.976 7.502 -26.210 1.00 61.12 273 ALA A CA 1
ATOM 2183 C C . ALA A 1 273 ? 61.133 7.766 -27.468 1.00 61.12 273 ALA A C 1
ATOM 2185 O O . ALA A 1 273 ? 60.244 6.981 -27.803 1.00 61.12 273 ALA A O 1
ATOM 2186 N N . GLN A 1 274 ? 61.399 8.879 -28.150 1.00 56.94 274 GLN A N 1
ATOM 2187 C CA . GLN A 1 274 ? 60.819 9.150 -29.460 1.00 56.94 274 GLN A CA 1
ATOM 2188 C C . GLN A 1 274 ? 61.651 8.406 -30.506 1.00 56.94 274 GLN A C 1
ATOM 2190 O O . GLN A 1 274 ? 62.820 8.734 -30.690 1.00 56.94 274 GLN A O 1
ATOM 2195 N N . ASP A 1 275 ? 61.055 7.416 -31.170 1.00 60.28 275 ASP A N 1
ATOM 2196 C CA . ASP A 1 275 ? 61.634 6.839 -32.383 1.00 60.28 275 ASP A CA 1
ATOM 2197 C C . ASP A 1 275 ? 61.456 7.836 -33.539 1.00 60.28 275 ASP A C 1
ATOM 2199 O O . ASP A 1 275 ? 60.328 8.167 -33.926 1.00 60.28 275 ASP A O 1
ATOM 2203 N N . ASP A 1 276 ? 62.578 8.314 -34.077 1.00 63.25 276 ASP A N 1
ATOM 2204 C CA . ASP A 1 276 ? 62.620 9.154 -35.271 1.00 63.25 276 ASP A CA 1
ATOM 2205 C C . ASP A 1 276 ? 62.230 8.332 -36.509 1.00 63.25 276 ASP A C 1
ATOM 2207 O O . ASP A 1 276 ? 62.915 7.386 -36.903 1.00 63.25 276 ASP A O 1
ATOM 2211 N N . TRP A 1 277 ? 61.127 8.713 -37.156 1.00 56.47 277 TRP A N 1
ATOM 2212 C CA . TRP A 1 277 ? 60.720 8.140 -38.439 1.00 56.47 277 TRP A CA 1
ATOM 2213 C C . TRP A 1 277 ? 61.377 8.911 -39.586 1.00 56.47 277 TRP A C 1
ATOM 2215 O O . TRP A 1 277 ? 60.846 9.922 -40.051 1.00 56.47 277 TRP A O 1
ATOM 2225 N N . GLU A 1 278 ? 62.523 8.420 -40.062 1.00 64.19 278 GLU A N 1
ATOM 2226 C CA . GLU A 1 278 ? 63.115 8.893 -41.316 1.00 64.19 278 GLU A CA 1
ATOM 2227 C C . GLU A 1 278 ? 62.164 8.623 -42.496 1.00 64.19 278 GLU A C 1
ATOM 2229 O O . GLU A 1 278 ? 61.653 7.516 -42.688 1.00 64.19 278 GLU A O 1
ATOM 2234 N N . THR A 1 279 ? 61.922 9.658 -43.301 1.00 55.41 279 THR A N 1
ATOM 2235 C CA . THR A 1 279 ? 61.173 9.560 -44.561 1.00 55.41 279 THR A CA 1
ATOM 2236 C C . THR A 1 279 ? 62.135 9.211 -45.699 1.00 55.41 279 THR A C 1
ATOM 2238 O O . THR A 1 279 ? 63.164 9.872 -45.821 1.00 55.41 279 THR A O 1
ATOM 2241 N N . PRO A 1 280 ? 61.831 8.211 -46.547 1.00 64.19 280 PRO A N 1
ATOM 2242 C CA . PRO A 1 280 ? 62.624 7.943 -47.742 1.00 64.19 280 PRO A CA 1
ATOM 2243 C C . PRO A 1 280 ? 62.229 8.874 -48.902 1.00 64.19 280 PRO A C 1
ATOM 2245 O O . PRO A 1 280 ? 61.037 9.085 -49.147 1.00 64.19 280 PRO A O 1
ATOM 2248 N N . GLU A 1 281 ? 63.237 9.367 -49.629 1.00 66.12 281 GLU A N 1
ATOM 2249 C CA . GLU A 1 281 ? 63.125 9.883 -51.009 1.00 66.12 281 GLU A CA 1
ATOM 2250 C C . GLU A 1 281 ? 63.303 8.751 -52.041 1.00 66.12 281 GLU A C 1
ATOM 2252 O O . GLU A 1 281 ? 64.088 7.812 -51.762 1.00 66.12 281 GLU A O 1
#

Secondary structure (DSSP, 8-state):
--PPP-PPPPTT---------EE-TTS-EE-S---TTS--SS---SS--------TTHHHHHHHHHHHHHHHHHHHHHHHHHHHHTTS--------------------------TT---PEEP---HHHHHHHTTS-HHHHHHHHHHHHHHHHHTTSEEEEE--SS-SEEEEETTS--EEEEEEE-SSSS--GGG----SHHHHHHHHTTSEEEEEEE-TTSSS-EEEEE-BTTTB---------------TTTTS-------------PPPP----PPP-